Protein AF-0000000080280713 (afdb_homodimer)

InterPro domains:
  IPR001845 HTH ArsR-type DNA-binding domain [SM00418] (19-92)
  IPR011991 ArsR-like helix-turn-helix domain [cd00090] (21-72)
  IPR036388 Winged helix-like DNA-binding domain superfamily [G3DSA:1.10.10.10] (6-92)
  IPR036390 Winged helix DNA-binding domain superfamily [SSF46785] (15-95)

Foldseek 3Di:
DPVVLVVLLCLLLDAQDPLLLVLLLALLSVVVLVVQALHWAFLVRSCVVSVHDSVVSVVSQVSCVVSQQKDWDDWDQDPVRDITITMHGNLNCPSVPSVCPVPDPSSNCNNVVNVVVVDVVVDPVLDDDDDDDDDDDDPVRVVVVVVVVSVVVSVCSSCVVVVSVDDDDDDDDDDDDDPPPD/DPPVLVVLLCVLLDAQDPLLLVLQLALLSVVVLVVQALHWAFLVRSCVVSVHDSVVSVVSQVSCVVSQQKDWDDWDQDPVRDITITMHGNLNCQCVPSQCPVPDPSSNCNNVVNVVVVDVVVDPVLDDDDDDDDDDDDPVRVVVVVVVVSVVVSVCSSCVVVVSVDDDDDDDDDDDDDPPPD

pLDDT: mean 82.38, std 12.86, range [31.45, 96.38]

Structure (mmCIF, N/CA/C/O backbone):
data_AF-0000000080280713-model_v1
#
loop_
_entity.id
_entity.type
_entity.pdbx_description
1 polymer 'Transcriptional regulator'
#
loop_
_atom_site.group_PDB
_atom_site.id
_atom_site.type_symbol
_atom_site.label_atom_id
_atom_site.label_alt_id
_atom_site.label_comp_id
_atom_site.label_asym_id
_atom_site.label_entity_id
_atom_site.label_seq_id
_atom_site.pdbx_PDB_ins_code
_atom_site.Cartn_x
_atom_site.Cartn_y
_atom_site.Cartn_z
_atom_site.occupancy
_atom_site.B_iso_or_equiv
_atom_site.auth_seq_id
_atom_site.auth_comp_id
_atom_site.auth_asym_id
_atom_site.auth_atom_id
_atom_site.pdbx_PDB_model_num
ATOM 1 N N . MET A 1 1 ? -4.355 24.25 -19.422 1 43.94 1 MET A N 1
ATOM 2 C CA . MET A 1 1 ? -4.012 23.562 -18.172 1 43.94 1 MET A CA 1
ATOM 3 C C . MET A 1 1 ? -3.619 24.562 -17.094 1 43.94 1 MET A C 1
ATOM 5 O O . MET A 1 1 ? -2.848 25.484 -17.344 1 43.94 1 MET A O 1
ATOM 9 N N . ASP A 1 2 ? -4.449 24.812 -16.062 1 55.91 2 ASP A N 1
ATOM 10 C CA . ASP A 1 2 ? -4.27 25.828 -15.023 1 55.91 2 ASP A CA 1
ATOM 11 C C . ASP A 1 2 ? -2.85 25.781 -14.461 1 55.91 2 ASP A C 1
ATOM 13 O O . ASP A 1 2 ? -2.426 24.781 -13.891 1 55.91 2 ASP A O 1
ATOM 17 N N . ASP A 1 3 ? -1.994 26.562 -14.969 1 65.62 3 ASP A N 1
ATOM 18 C CA . ASP A 1 3 ? -0.589 26.781 -14.633 1 65.62 3 ASP A CA 1
ATOM 19 C C . ASP A 1 3 ? -0.363 26.641 -13.125 1 65.62 3 ASP A C 1
ATOM 21 O O . ASP A 1 3 ? 0.658 26.109 -12.695 1 65.62 3 ASP A O 1
ATOM 25 N N . GLN A 1 4 ? -1.309 27.125 -12.469 1 61.56 4 GLN A N 1
ATOM 26 C CA . GLN A 1 4 ? -1.216 27.062 -11.016 1 61.56 4 GLN A CA 1
ATOM 27 C C . GLN A 1 4 ? -1.28 25.625 -10.516 1 61.56 4 GLN A C 1
ATOM 29 O O . GLN A 1 4 ? -0.55 25.25 -9.594 1 61.56 4 GLN A O 1
ATOM 34 N N . LEU A 1 5 ? -2.141 24.953 -11.203 1 61.59 5 LEU A N 1
ATOM 35 C CA . LEU A 1 5 ? -2.258 23.547 -10.852 1 61.59 5 LEU A CA 1
ATOM 36 C C . LEU A 1 5 ? -0.966 22.797 -11.156 1 61.59 5 LEU A C 1
ATOM 38 O O . LEU A 1 5 ? -0.509 21.984 -10.359 1 61.59 5 LEU A O 1
ATOM 42 N N . ALA A 1 6 ? -0.445 23.203 -12.297 1 65.06 6 ALA A N 1
ATOM 43 C CA . ALA A 1 6 ? 0.806 22.562 -12.695 1 65.06 6 ALA A CA 1
ATOM 44 C C . ALA A 1 6 ? 1.924 22.891 -11.703 1 65.06 6 ALA A C 1
ATOM 46 O O . ALA A 1 6 ? 2.73 22.016 -11.367 1 65.06 6 ALA A O 1
ATOM 47 N N . ALA A 1 7 ? 1.998 24.094 -11.25 1 63 7 ALA A N 1
ATOM 48 C CA . ALA A 1 7 ? 3.018 24.516 -10.297 1 63 7 ALA A CA 1
ATOM 49 C C . ALA A 1 7 ? 2.84 23.797 -8.961 1 63 7 ALA A C 1
ATOM 51 O O . ALA A 1 7 ? 3.818 23.391 -8.336 1 63 7 ALA A O 1
ATOM 52 N N . ARG A 1 8 ? 1.67 23.625 -8.617 1 63.5 8 ARG A N 1
ATOM 53 C CA . ARG A 1 8 ? 1.37 22.938 -7.367 1 63.5 8 ARG A CA 1
ATOM 54 C C . ARG A 1 8 ? 1.755 21.469 -7.445 1 63.5 8 ARG A C 1
ATOM 56 O O . ARG A 1 8 ? 2.27 20.891 -6.477 1 63.5 8 ARG A O 1
ATOM 63 N N . ILE A 1 9 ? 1.516 20.984 -8.602 1 63.03 9 ILE A N 1
ATOM 64 C CA . ILE A 1 9 ? 1.862 19.578 -8.812 1 63.03 9 ILE A CA 1
ATOM 65 C C . ILE A 1 9 ? 3.381 19.422 -8.781 1 63.03 9 ILE A C 1
ATOM 67 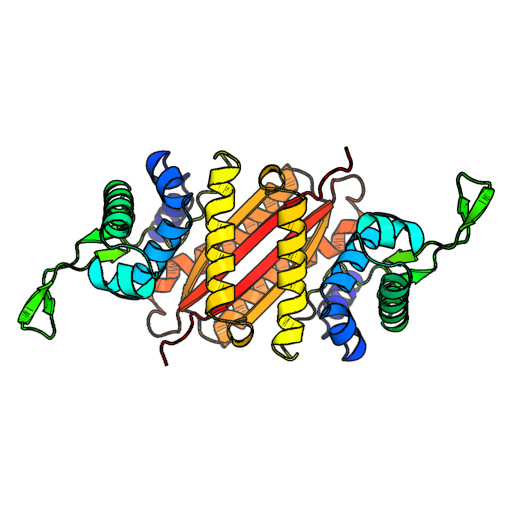O O . ILE A 1 9 ? 3.895 18.484 -8.156 1 63.03 9 ILE A O 1
ATOM 71 N N . ALA A 1 10 ? 4.023 20.344 -9.43 1 65.31 10 ALA A N 1
ATOM 72 C CA . ALA A 1 10 ? 5.484 20.281 -9.469 1 65.31 10 ALA A CA 1
ATOM 73 C C . ALA A 1 10 ? 6.07 20.406 -8.062 1 65.31 10 ALA A C 1
ATOM 75 O O . ALA A 1 10 ? 7.047 19.719 -7.734 1 65.31 10 ALA A O 1
ATOM 76 N N . ASP A 1 11 ? 5.508 21.281 -7.309 1 62.16 11 ASP A N 1
ATOM 77 C CA . ASP A 1 11 ? 5.969 21.484 -5.938 1 62.16 11 ASP A CA 1
ATOM 78 C C . ASP A 1 11 ? 5.754 20.234 -5.086 1 62.16 11 ASP A C 1
ATOM 80 O O . ASP A 1 11 ? 6.598 19.891 -4.258 1 62.16 11 ASP A O 1
ATOM 84 N N . ARG A 1 12 ? 4.672 19.688 -5.492 1 62.53 12 ARG A N 1
ATOM 85 C CA . ARG A 1 12 ? 4.301 18.516 -4.695 1 62.53 12 ARG A CA 1
ATOM 86 C C . ARG A 1 12 ? 5.141 17.312 -5.078 1 62.53 12 ARG A C 1
ATOM 88 O O . ARG A 1 12 ? 5.371 16.422 -4.254 1 62.53 12 ARG A O 1
ATOM 95 N N . ARG A 1 13 ? 5.551 17.406 -6.203 1 64.25 13 ARG A N 1
ATOM 96 C CA . ARG A 1 13 ? 6.344 16.281 -6.68 1 64.25 13 ARG A CA 1
ATOM 97 C C . ARG A 1 13 ? 7.832 16.531 -6.465 1 64.25 13 ARG A C 1
ATOM 99 O O . ARG A 1 13 ? 8.664 15.688 -6.789 1 64.25 13 ARG A O 1
ATOM 106 N N . ARG A 1 14 ? 8.023 17.688 -5.844 1 68.44 14 ARG A N 1
ATOM 107 C CA . ARG A 1 14 ? 9.445 17.984 -5.648 1 68.44 14 ARG A CA 1
ATOM 108 C C . ARG A 1 14 ? 10.055 17.047 -4.613 1 68.44 14 ARG A C 1
ATOM 110 O O . ARG A 1 14 ? 9.367 16.562 -3.709 1 68.44 14 ARG A O 1
ATOM 117 N N . GLU A 1 15 ? 11.273 16.781 -4.82 1 67.94 15 GLU A N 1
ATOM 118 C CA . GLU A 1 15 ? 12.008 15.977 -3.848 1 67.94 15 GLU A CA 1
ATOM 119 C C . GLU A 1 15 ? 12.047 16.656 -2.482 1 67.94 15 GLU A C 1
ATOM 121 O O . GLU A 1 15 ? 12.211 17.875 -2.396 1 67.94 15 GLU A O 1
ATOM 126 N N . ALA A 1 16 ? 11.719 15.844 -1.447 1 70.81 16 ALA A N 1
ATOM 127 C CA . ALA A 1 16 ? 11.844 16.375 -0.092 1 70.81 16 ALA A CA 1
ATOM 128 C C . ALA A 1 16 ? 13.266 16.859 0.177 1 70.81 16 ALA A C 1
ATOM 130 O O . ALA A 1 16 ? 14.234 16.25 -0.288 1 70.81 16 ALA A O 1
ATOM 131 N N . THR A 1 17 ? 13.297 18.016 0.787 1 76.25 17 THR A N 1
ATOM 132 C CA . THR A 1 17 ? 14.602 18.406 1.318 1 76.25 17 THR A CA 1
ATOM 133 C C . THR A 1 17 ? 15.094 17.391 2.348 1 76.25 17 THR A C 1
ATOM 135 O O . THR A 1 17 ? 14.32 16.547 2.816 1 76.25 17 THR A O 1
ATOM 138 N N . ALA A 1 18 ? 16.375 17.438 2.602 1 75.94 18 ALA A N 1
ATOM 139 C CA . ALA A 1 18 ? 16.938 16.547 3.605 1 75.94 18 ALA A CA 1
ATOM 140 C C . ALA A 1 18 ? 16.188 16.672 4.934 1 75.94 18 ALA A C 1
ATOM 142 O O . ALA A 1 18 ? 15.953 15.672 5.613 1 75.94 18 ALA A O 1
ATOM 143 N N . ARG A 1 19 ? 15.906 17.938 5.262 1 79.38 19 ARG A N 1
ATOM 144 C CA . ARG A 1 19 ? 15.203 18.188 6.512 1 79.38 19 ARG A CA 1
ATOM 145 C C . ARG A 1 19 ? 13.797 17.594 6.473 1 79.38 19 ARG A C 1
ATOM 147 O O . ARG A 1 19 ? 13.352 16.969 7.438 1 79.38 19 ARG A O 1
ATOM 154 N N . GLU A 1 20 ? 13.094 17.703 5.414 1 78.12 20 GLU A N 1
ATOM 155 C CA . GLU A 1 20 ? 11.758 17.141 5.242 1 78.12 20 GLU A CA 1
ATOM 156 C C . GLU A 1 20 ? 11.805 15.609 5.262 1 78.12 20 GLU A C 1
ATOM 158 O O . GLU A 1 20 ? 10.977 14.969 5.914 1 78.12 20 GLU A O 1
ATOM 163 N N . ALA A 1 21 ? 12.797 15.125 4.586 1 77.19 21 ALA A N 1
ATOM 164 C CA . ALA A 1 21 ? 12.938 13.672 4.504 1 77.19 21 ALA A CA 1
ATOM 165 C C . ALA A 1 21 ? 13.164 13.062 5.887 1 77.19 21 ALA A C 1
ATOM 167 O O . ALA A 1 21 ? 12.57 12.031 6.223 1 77.19 21 ALA A O 1
ATOM 168 N N . LYS A 1 22 ? 13.984 13.719 6.594 1 78.19 22 LYS A N 1
ATOM 169 C CA . LYS A 1 22 ? 14.258 13.234 7.945 1 78.19 22 LYS A CA 1
ATOM 170 C C . LYS A 1 22 ? 13.008 13.32 8.82 1 78.19 22 LYS A C 1
ATOM 172 O O . LYS A 1 22 ? 12.742 12.422 9.617 1 78.19 22 LYS A O 1
ATOM 177 N N . ALA A 1 23 ? 12.352 14.391 8.641 1 82.06 23 ALA A N 1
ATOM 178 C CA . ALA A 1 23 ? 11.125 14.57 9.422 1 82.06 23 ALA A CA 1
ATOM 179 C C . ALA A 1 23 ? 10.07 13.531 9.031 1 82.06 23 ALA A C 1
ATOM 181 O O . ALA A 1 23 ? 9.391 12.977 9.898 1 82.06 23 ALA A O 1
ATOM 182 N N . LEU A 1 24 ? 10.07 13.219 7.805 1 80.25 24 LEU A N 1
ATOM 183 C CA . LEU A 1 24 ? 9.039 12.344 7.273 1 80.25 24 LEU A CA 1
ATOM 184 C C . LEU A 1 24 ? 9.43 10.875 7.438 1 80.25 24 LEU A C 1
ATOM 186 O O . LEU A 1 24 ? 8.586 9.984 7.312 1 80.25 24 LEU A O 1
ATOM 190 N N . GLY A 1 25 ? 10.68 10.656 7.711 1 81.19 25 GLY A N 1
ATOM 191 C CA . GLY A 1 25 ? 11.164 9.289 7.855 1 81.19 25 GLY A CA 1
ATOM 192 C C . GLY A 1 25 ? 10.844 8.688 9.211 1 81.19 25 GLY A C 1
ATOM 193 O O . GLY A 1 25 ? 11.117 7.512 9.453 1 81.19 25 GLY A O 1
ATOM 194 N N . HIS A 1 26 ? 10.273 9.5 10.055 1 84.69 26 HIS A N 1
ATOM 195 C CA . HIS A 1 26 ? 9.961 9.023 11.398 1 84.69 26 HIS A CA 1
ATOM 196 C C . HIS A 1 26 ? 8.477 8.703 11.539 1 84.69 26 HIS A C 1
ATOM 198 O O . HIS A 1 26 ? 7.633 9.602 11.453 1 84.69 26 HIS A O 1
ATOM 204 N N . PRO A 1 27 ? 8.234 7.453 11.891 1 86.12 27 PRO A N 1
ATOM 205 C CA . PRO A 1 27 ? 6.832 7.035 11.914 1 86.12 27 PRO A CA 1
ATOM 206 C C . PRO A 1 27 ? 5.984 7.871 12.867 1 86.12 27 PRO A C 1
ATOM 208 O O . PRO A 1 27 ? 4.852 8.234 12.539 1 86.12 27 PRO A O 1
ATOM 211 N N . LEU A 1 28 ? 6.469 8.18 13.961 1 87.5 28 LEU A N 1
ATOM 212 C CA . LEU A 1 28 ? 5.699 8.961 14.922 1 87.5 28 LEU A CA 1
ATOM 213 C C . LEU A 1 28 ? 5.395 10.352 14.375 1 87.5 28 LEU A C 1
ATOM 215 O O . LEU A 1 28 ? 4.305 10.883 14.586 1 87.5 28 LEU A O 1
ATOM 219 N N . ARG A 1 29 ? 6.332 10.945 13.688 1 88.12 29 ARG A N 1
ATOM 220 C CA . ARG A 1 29 ? 6.117 12.266 13.117 1 88.12 29 ARG A CA 1
ATOM 221 C C . ARG A 1 29 ? 5.039 12.234 12.039 1 88.12 29 ARG A C 1
ATOM 223 O O . ARG A 1 29 ? 4.258 13.18 11.898 1 88.12 29 ARG A O 1
ATOM 230 N N . LEU A 1 30 ? 5.051 11.164 11.391 1 85 30 LEU A N 1
ATOM 231 C CA . LEU A 1 30 ? 4.02 11 10.367 1 85 30 LEU A CA 1
ATOM 232 C C . LEU A 1 30 ? 2.639 10.883 11.008 1 85 30 LEU A C 1
ATOM 234 O O . LEU A 1 30 ? 1.661 11.422 10.477 1 85 30 LEU A O 1
ATOM 238 N N . ARG A 1 31 ? 2.574 10.234 12.086 1 86.06 31 ARG A N 1
ATOM 239 C CA . ARG A 1 31 ? 1.303 10.133 12.797 1 86.06 31 ARG A CA 1
ATOM 240 C C . ARG A 1 31 ? 0.865 11.484 13.344 1 86.06 31 ARG A C 1
ATOM 242 O O . ARG A 1 31 ? -0.318 11.828 13.297 1 86.06 31 ARG A O 1
ATOM 249 N N . VAL A 1 32 ? 1.808 12.211 13.789 1 89.19 32 VAL A N 1
ATOM 250 C CA . VAL A 1 32 ? 1.521 13.562 14.258 1 89.19 32 VAL A CA 1
ATOM 251 C C . VAL A 1 32 ? 0.958 14.406 13.109 1 89.19 32 VAL A C 1
ATOM 253 O O . VAL A 1 32 ? -0.047 15.102 13.281 1 89.19 32 VAL A O 1
ATOM 256 N N . LEU A 1 33 ? 1.648 14.305 12 1 85.44 33 LEU A N 1
ATOM 257 C CA . LEU A 1 33 ? 1.223 15.07 10.828 1 85.44 33 LEU A CA 1
ATOM 258 C C . LEU A 1 33 ? -0.198 14.695 10.422 1 85.44 33 LEU A C 1
ATOM 260 O O . LEU A 1 33 ? -1.001 15.57 10.086 1 85.44 33 LEU A O 1
ATOM 264 N N . ARG A 1 34 ? -0.463 13.492 10.477 1 81.69 34 ARG A N 1
ATOM 265 C CA . ARG A 1 34 ? -1.799 13.023 10.117 1 81.69 34 ARG A CA 1
ATOM 266 C C . ARG A 1 34 ? -2.848 13.594 11.07 1 81.69 34 ARG A C 1
ATOM 268 O O . ARG A 1 34 ? -3.883 14.102 10.633 1 81.69 34 ARG A O 1
ATOM 275 N N . LEU A 1 35 ? -2.613 13.453 12.305 1 83.56 35 LEU A N 1
ATOM 276 C CA . LEU A 1 35 ? -3.561 13.93 13.305 1 83.56 35 LEU A CA 1
ATOM 277 C C . LEU A 1 35 ? -3.789 15.43 13.172 1 83.56 35 LEU A C 1
ATOM 279 O O . LEU A 1 35 ? -4.93 15.898 13.242 1 83.56 35 LEU A O 1
ATOM 283 N N . CYS A 1 36 ? -2.711 16.109 12.883 1 86.06 36 CYS A N 1
ATOM 284 C CA . CYS A 1 36 ? -2.803 17.562 12.773 1 86.06 36 CYS A CA 1
ATOM 285 C C . CYS A 1 36 ? -3.383 17.969 11.422 1 86.06 36 CYS A C 1
ATOM 287 O O . CYS A 1 36 ? -3.725 19.141 11.219 1 86.06 36 CYS A O 1
ATOM 289 N N . GLY A 1 37 ? -3.354 17.062 10.516 1 78.69 37 GLY A N 1
ATOM 290 C CA . GLY A 1 37 ? -4.02 17.281 9.25 1 78.69 37 GLY A CA 1
ATOM 291 C C . GLY A 1 37 ? -5.531 17.25 9.352 1 78.69 37 GLY A C 1
ATOM 292 O O . GLY A 1 37 ? -6.23 17.891 8.562 1 78.69 37 GLY A O 1
ATOM 293 N N . GLU A 1 38 ? -6.051 16.562 10.297 1 75.5 38 GLU A N 1
ATOM 294 C CA . GLU A 1 38 ? -7.488 16.422 10.5 1 75.5 38 GLU A CA 1
ATOM 295 C C . GLU A 1 38 ? -8.039 17.578 11.344 1 75.5 38 GLU A C 1
ATOM 297 O O . GLU A 1 38 ? -9.148 18.047 11.102 1 75.5 38 GLU A O 1
ATOM 302 N N . ARG A 1 39 ? -7.293 17.906 12.344 1 82.56 39 ARG A N 1
ATOM 303 C CA . ARG A 1 39 ? -7.707 19 13.219 1 82.56 39 ARG A CA 1
ATOM 304 C C . ARG A 1 39 ? -6.512 19.609 13.953 1 82.56 39 ARG A C 1
ATOM 306 O O . ARG A 1 39 ? -5.422 19.031 13.945 1 82.56 39 ARG A O 1
ATOM 313 N N . GLU A 1 40 ? -6.727 20.781 14.477 1 90.94 40 GLU A N 1
ATOM 314 C CA . GLU A 1 40 ? -5.711 21.422 15.305 1 90.94 40 GLU A CA 1
ATOM 315 C C . GLU A 1 40 ? -5.594 20.734 16.656 1 90.94 40 GLU A C 1
ATOM 317 O O . GLU A 1 40 ? -6.594 20.547 17.359 1 90.94 40 GLU A O 1
ATOM 322 N N . LEU A 1 41 ? -4.375 20.328 16.984 1 93.75 41 LEU A N 1
ATOM 323 C CA . LEU A 1 41 ? -4.18 19.625 18.25 1 93.75 41 LEU A CA 1
ATOM 324 C C . L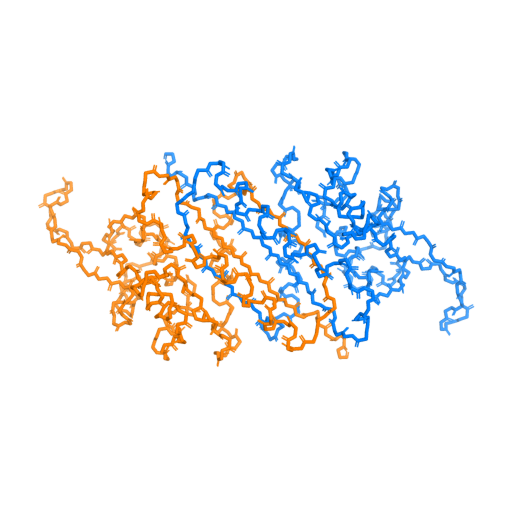EU A 1 41 ? -3.018 20.234 19.031 1 93.75 41 LEU A C 1
ATOM 326 O O . LEU A 1 41 ? -2.004 20.625 18.453 1 93.75 41 LEU A O 1
ATOM 330 N N . THR A 1 42 ? -3.232 20.297 20.328 1 95 42 THR A N 1
ATOM 331 C CA . THR A 1 42 ? -2.139 20.688 21.219 1 95 42 THR A CA 1
ATOM 332 C C . THR A 1 42 ? -1.168 19.531 21.422 1 95 42 THR A C 1
ATOM 334 O O . THR A 1 42 ? -1.486 18.391 21.109 1 95 42 THR A O 1
ATOM 337 N N . ASN A 1 43 ? 0.042 19.922 21.969 1 95.31 43 ASN A N 1
ATOM 338 C CA . ASN A 1 43 ? 1.002 18.875 22.312 1 95.31 43 ASN A CA 1
ATOM 339 C C . ASN A 1 43 ? 0.407 17.875 23.281 1 95.31 43 ASN A C 1
ATOM 341 O O . ASN A 1 43 ? 0.646 16.672 23.156 1 95.31 43 ASN A O 1
ATOM 345 N N . LYS A 1 44 ? -0.355 18.344 24.172 1 93.69 44 LYS A N 1
ATOM 346 C CA . LYS A 1 44 ? -0.986 17.469 25.172 1 93.69 44 LYS A CA 1
ATOM 347 C C . LYS A 1 44 ? -1.966 16.5 24.516 1 93.69 44 LYS A C 1
ATOM 349 O O . LYS A 1 44 ? -1.955 15.305 24.797 1 93.69 44 LYS A O 1
ATOM 354 N N . GLU A 1 45 ? -2.775 17.016 23.719 1 93.88 45 GLU A N 1
ATOM 355 C CA . GLU A 1 45 ? -3.74 16.188 23 1 93.88 45 GLU A CA 1
ATOM 356 C C . GLU A 1 45 ? -3.039 15.164 22.109 1 93.88 45 GLU A C 1
ATOM 358 O O . GLU A 1 45 ? -3.467 14.016 22.031 1 93.88 45 GLU A O 1
ATOM 363 N N . LEU A 1 46 ? -2.016 15.609 21.422 1 94.62 46 LEU A N 1
ATOM 364 C CA . LEU A 1 46 ? -1.243 14.711 20.562 1 94.62 46 LEU A CA 1
ATOM 365 C C . LEU A 1 46 ? -0.64 13.57 21.391 1 94.62 46 LEU A C 1
ATOM 367 O O . LEU A 1 46 ? -0.725 12.406 20.984 1 94.62 46 LEU A O 1
ATOM 371 N N . ALA A 1 47 ? -0.069 13.914 22.531 1 94.94 47 ALA A N 1
ATOM 372 C CA . ALA A 1 47 ? 0.547 12.906 23.391 1 94.94 47 ALA A CA 1
ATOM 373 C C . ALA A 1 47 ? -0.477 11.875 23.859 1 94.94 47 ALA A C 1
ATOM 375 O O . ALA A 1 47 ? -0.203 10.672 23.844 1 94.94 47 ALA A O 1
ATOM 376 N N . GLU A 1 48 ? -1.606 12.328 24.203 1 93.44 48 GLU A N 1
ATOM 377 C CA . GLU A 1 48 ? -2.678 11.445 24.656 1 93.44 48 GLU A CA 1
ATOM 378 C C . GLU A 1 48 ? -3.127 10.508 23.547 1 93.44 48 GLU A C 1
ATOM 380 O O . GLU A 1 48 ? -3.283 9.305 23.766 1 93.44 48 GLU A O 1
ATOM 385 N N . ARG A 1 49 ? -3.246 11.055 22.391 1 88.5 49 ARG A N 1
ATOM 386 C CA . ARG A 1 49 ? -3.74 10.266 21.266 1 88.5 49 ARG A CA 1
ATOM 387 C C . ARG A 1 49 ? -2.697 9.258 20.797 1 88.5 49 ARG A C 1
ATOM 389 O O . ARG A 1 49 ? -3.041 8.172 20.344 1 88.5 49 ARG A O 1
ATOM 396 N N . LEU A 1 50 ? -1.464 9.602 20.891 1 89.81 50 LEU A N 1
ATOM 397 C CA . LEU A 1 50 ? -0.387 8.75 20.406 1 89.81 50 LEU A CA 1
ATOM 398 C C . LEU A 1 50 ? 0.092 7.801 21.5 1 89.81 50 LEU A C 1
ATOM 400 O O . LEU A 1 50 ? 0.823 6.848 21.219 1 89.81 50 LEU A O 1
ATOM 404 N N . GLY A 1 51 ? -0.343 8.023 22.703 1 91.56 51 GLY A N 1
ATOM 405 C CA . GLY A 1 51 ? 0.123 7.219 23.812 1 91.56 51 GLY A CA 1
ATOM 406 C C . GLY A 1 51 ? 1.609 7.363 24.078 1 91.56 51 GLY A C 1
ATOM 407 O O . GLY A 1 51 ? 2.305 6.371 24.297 1 91.56 51 GLY A O 1
ATOM 408 N N . LYS A 1 52 ? 2.061 8.508 23.906 1 94.5 52 LYS A N 1
ATOM 409 C CA . LYS A 1 52 ? 3.48 8.797 24.094 1 94.5 52 LYS A CA 1
ATOM 410 C C . LYS A 1 52 ? 3.682 9.898 25.125 1 94.5 52 LYS A C 1
ATOM 412 O O . LYS A 1 52 ? 2.738 10.617 25.469 1 94.5 52 LYS A O 1
ATOM 417 N N . ASP A 1 53 ? 4.836 10.039 25.625 1 95.56 53 ASP A N 1
ATOM 418 C CA . ASP A 1 53 ? 5.207 11.094 26.578 1 95.56 53 ASP A CA 1
ATOM 419 C C . ASP A 1 53 ? 5.191 12.461 25.906 1 95.56 53 ASP A C 1
ATOM 421 O O . ASP A 1 53 ? 5.645 12.617 24.766 1 95.56 53 ASP A O 1
ATOM 425 N N . PRO A 1 54 ? 4.648 13.477 26.672 1 95.44 54 PRO A N 1
ATOM 426 C CA . PRO A 1 54 ? 4.535 14.812 26.078 1 95.44 54 PRO A CA 1
ATOM 427 C C . PRO A 1 54 ? 5.883 15.383 25.641 1 95.44 54 PRO A C 1
ATOM 429 O O . PRO A 1 54 ? 5.953 16.109 24.641 1 95.44 54 PRO A O 1
ATOM 432 N N . GLY A 1 55 ? 6.855 15.078 26.359 1 96.38 55 GLY A N 1
ATOM 433 C CA . GLY A 1 55 ? 8.164 15.578 25.969 1 96.38 55 GLY A CA 1
ATOM 434 C C . GLY A 1 55 ? 8.625 15.039 24.625 1 96.38 55 GLY A C 1
ATOM 435 O O . GLY A 1 55 ? 9.125 15.797 23.797 1 96.38 55 GLY A O 1
ATOM 436 N N . THR A 1 56 ? 8.5 13.781 24.469 1 95 56 THR A N 1
ATOM 437 C CA . THR A 1 56 ? 8.836 13.125 23.219 1 95 56 THR A CA 1
ATOM 438 C C . THR A 1 56 ? 8.023 13.711 22.062 1 95 56 THR A C 1
ATOM 440 O O . THR A 1 56 ? 8.562 14.008 21 1 95 56 THR A O 1
ATOM 443 N N . VAL A 1 57 ? 6.754 13.852 22.281 1 96.31 57 VAL A N 1
ATOM 444 C CA . VAL A 1 57 ? 5.867 14.367 21.25 1 96.31 57 VAL A CA 1
ATOM 445 C C . VAL A 1 57 ? 6.258 15.797 20.891 1 96.31 57 VAL A C 1
ATOM 447 O O . VAL A 1 57 ? 6.32 16.156 19.719 1 96.31 57 VAL A O 1
ATOM 450 N N . LEU A 1 58 ? 6.578 16.562 21.906 1 96.38 58 LEU A N 1
ATOM 451 C CA . LEU A 1 58 ? 6.953 17.953 21.656 1 96.38 58 LEU A CA 1
ATOM 452 C C . LEU A 1 58 ? 8.219 18.031 20.812 1 96.38 58 LEU A C 1
ATOM 454 O O . LEU A 1 58 ? 8.32 18.875 19.922 1 96.38 58 LEU A O 1
ATOM 458 N N . TYR A 1 59 ? 9.102 17.219 21.094 1 96.12 59 TYR A N 1
ATOM 459 C CA . TYR A 1 59 ? 10.328 17.172 20.297 1 96.12 59 TYR A CA 1
ATOM 460 C C . TYR A 1 59 ? 10.008 16.922 18.828 1 96.12 59 TYR A C 1
ATOM 462 O O . TYR A 1 59 ? 10.547 17.609 17.953 1 96.12 59 TYR A O 1
ATOM 470 N N . HIS A 1 60 ? 9.234 15.977 18.562 1 94.56 60 HIS A N 1
ATOM 471 C CA . HIS A 1 60 ? 8.891 15.641 17.188 1 94.56 60 HIS A CA 1
ATOM 472 C C . HIS A 1 60 ? 8.07 16.75 16.547 1 94.56 60 HIS A C 1
ATOM 474 O O . HIS A 1 60 ? 8.242 17.047 15.359 1 94.56 60 HIS A O 1
ATOM 480 N N . VAL A 1 61 ? 7.195 17.297 17.344 1 95.5 61 VAL A N 1
ATOM 481 C CA . VAL A 1 61 ? 6.402 18.422 16.844 1 95.5 61 VAL A CA 1
ATOM 482 C C . VAL A 1 61 ? 7.324 19.562 16.406 1 95.5 61 VAL A C 1
ATOM 484 O O . VAL A 1 61 ? 7.156 20.125 15.328 1 95.5 61 VAL A O 1
ATOM 487 N N . ARG A 1 62 ? 8.281 19.859 17.188 1 95.44 62 ARG A N 1
ATOM 488 C CA . ARG A 1 62 ? 9.227 20.922 16.859 1 95.44 62 ARG A CA 1
ATOM 489 C C . ARG A 1 62 ? 10 20.594 15.594 1 95.44 62 ARG A C 1
ATOM 491 O O . ARG A 1 62 ? 10.25 21.484 14.766 1 95.44 62 ARG A O 1
ATOM 498 N N . GLN A 1 63 ? 10.406 19.375 15.484 1 93.19 63 GLN A N 1
ATOM 499 C CA . GLN A 1 63 ? 11.094 18.984 14.266 1 93.19 63 GLN A CA 1
ATOM 500 C C . GLN A 1 63 ? 10.211 19.188 13.039 1 93.19 63 GLN A C 1
ATOM 502 O O . GLN A 1 63 ? 10.688 19.625 11.992 1 93.19 63 GLN A O 1
ATOM 507 N N . LEU A 1 64 ? 8.953 18.844 13.125 1 91.5 64 LEU A N 1
ATOM 508 C CA . LEU A 1 64 ? 8.008 19 12.023 1 91.5 64 LEU A CA 1
ATOM 509 C C . LEU A 1 64 ? 7.777 20.469 11.703 1 91.5 64 LEU A C 1
ATOM 511 O O . LEU A 1 64 ? 7.656 20.844 10.531 1 91.5 64 LEU A O 1
ATOM 515 N N . VAL A 1 65 ? 7.75 21.266 12.742 1 91.75 65 VAL A N 1
ATOM 516 C CA . VAL A 1 65 ? 7.59 22.703 12.555 1 91.75 65 VAL A CA 1
ATOM 517 C C . VAL A 1 65 ? 8.82 23.281 11.852 1 91.75 65 VAL A C 1
ATOM 519 O O . VAL A 1 65 ? 8.703 24.047 10.891 1 91.75 65 VAL A O 1
ATOM 522 N N . GLU A 1 66 ? 9.953 22.844 12.352 1 91.25 66 GLU A N 1
ATOM 523 C CA . GLU A 1 66 ? 11.203 23.297 11.758 1 91.25 66 GLU A CA 1
ATOM 524 C C . GLU A 1 66 ? 11.305 22.906 10.289 1 91.25 66 GLU A C 1
ATOM 526 O O . GLU A 1 66 ? 11.875 23.641 9.477 1 91.25 66 GLU A O 1
ATOM 531 N N . ALA A 1 67 ? 10.758 21.766 9.953 1 86.31 67 ALA A N 1
ATOM 532 C CA . ALA A 1 67 ? 10.781 21.266 8.578 1 86.31 67 ALA A CA 1
ATOM 533 C C . ALA A 1 67 ? 9.688 21.922 7.738 1 86.31 67 ALA A C 1
ATOM 535 O O . ALA A 1 67 ? 9.586 21.688 6.531 1 86.31 67 ALA A O 1
ATOM 536 N N . GLY A 1 68 ? 8.836 22.703 8.359 1 84.94 68 GLY A N 1
ATOM 537 C CA . GLY A 1 68 ? 7.781 23.406 7.641 1 84.94 68 GLY A CA 1
ATOM 538 C C . GLY A 1 68 ? 6.57 22.547 7.367 1 84.94 68 GLY A C 1
ATOM 539 O O . GLY A 1 68 ? 5.746 22.859 6.508 1 84.94 68 GLY A O 1
ATOM 540 N N . LEU A 1 69 ? 6.379 21.453 8.07 1 85.12 69 LEU A N 1
ATOM 541 C CA . LEU A 1 69 ? 5.297 20.5 7.844 1 85.12 69 LEU A CA 1
ATOM 542 C C . LEU A 1 69 ? 4.145 20.75 8.812 1 85.12 69 LEU A C 1
ATOM 544 O O . LEU A 1 69 ? 3.018 20.328 8.57 1 85.12 69 LEU A O 1
ATOM 548 N N . LEU A 1 70 ? 4.484 21.375 9.922 1 90.62 70 LEU A N 1
ATOM 549 C CA . LEU A 1 70 ? 3.508 21.812 10.914 1 90.62 70 LEU A CA 1
ATOM 550 C C . LEU A 1 70 ? 3.65 23.297 11.203 1 90.62 70 LEU A C 1
ATOM 552 O O . LEU A 1 70 ? 4.719 23.875 10.992 1 90.62 70 LEU A O 1
ATOM 556 N N . GLU A 1 71 ? 2.6 23.859 11.562 1 92.25 71 GLU A N 1
ATOM 557 C CA . GLU A 1 71 ? 2.648 25.25 12.016 1 92.25 71 GLU A CA 1
ATOM 558 C C . GLU A 1 71 ? 1.776 25.453 13.25 1 92.25 71 GLU A C 1
ATOM 560 O O . GLU A 1 71 ? 0.815 24.719 13.469 1 92.25 71 GLU A O 1
ATOM 565 N N . GLN A 1 72 ? 2.211 26.438 14.047 1 92.94 72 GLN A N 1
ATOM 566 C CA . GLN A 1 72 ? 1.409 26.781 15.219 1 92.94 72 GLN A CA 1
ATOM 567 C C . GLN A 1 72 ? 0.13 27.5 14.812 1 92.94 72 GLN A C 1
ATOM 569 O O . GLN A 1 72 ? 0.172 28.453 14.031 1 92.94 72 GLN A O 1
ATOM 574 N N . ALA A 1 73 ? -0.935 26.969 15.297 1 91.75 73 ALA A N 1
ATOM 575 C CA . ALA A 1 73 ? -2.221 27.625 15.062 1 91.75 73 ALA A CA 1
ATOM 576 C C . ALA A 1 73 ? -2.469 28.734 16.078 1 91.75 73 ALA A C 1
ATOM 578 O O . ALA A 1 73 ? -1.736 28.859 17.062 1 91.75 73 ALA A O 1
ATOM 579 N N . PRO A 1 74 ? -3.504 29.547 15.773 1 90.88 74 PRO A N 1
ATOM 580 C CA . PRO A 1 74 ? -3.812 30.625 16.719 1 90.88 74 PRO A CA 1
ATOM 581 C C . PRO A 1 74 ? -4.172 30.094 18.109 1 90.88 74 PRO A C 1
ATOM 583 O O . PRO A 1 74 ? -4.809 29.047 18.234 1 90.88 74 PRO A O 1
ATOM 586 N N . VAL A 1 75 ? -3.713 30.906 19.062 1 91.38 75 VAL A N 1
ATOM 587 C CA . VAL A 1 75 ? -3.975 30.562 20.453 1 91.38 75 VAL A CA 1
ATOM 588 C C . VAL A 1 75 ? -5.48 30.516 20.703 1 91.38 75 VAL A C 1
ATOM 590 O O . VAL A 1 75 ? -6.219 31.375 20.203 1 91.38 75 VAL A O 1
ATOM 593 N N . ARG A 1 76 ? -5.805 29.469 21.359 1 89.56 76 ARG A N 1
ATOM 594 C CA . ARG A 1 76 ? -7.215 29.359 21.703 1 89.56 76 ARG A CA 1
ATOM 595 C C . ARG A 1 76 ? -7.387 29.047 23.188 1 89.56 76 ARG A C 1
ATOM 597 O O . ARG A 1 76 ? -6.434 28.656 23.859 1 89.56 76 ARG A O 1
ATOM 604 N N . THR A 1 77 ? -8.664 29.328 23.766 1 87.19 77 THR A N 1
ATOM 605 C CA . THR A 1 77 ? -8.969 29.016 25.156 1 87.19 77 THR A CA 1
ATOM 606 C C . THR A 1 77 ? -9.508 27.594 25.281 1 87.19 77 THR A C 1
ATOM 608 O O . THR A 1 77 ? -10.5 27.25 24.641 1 87.19 77 THR A O 1
ATOM 611 N N . GLY A 1 78 ? -8.836 26.734 25.969 1 81.19 78 GLY A N 1
ATOM 612 C CA . GLY A 1 78 ? -9.25 25.359 26.188 1 81.19 78 GLY A CA 1
ATOM 613 C C . GLY A 1 78 ? -10.461 25.219 27.094 1 81.19 78 GLY A C 1
ATOM 614 O O . GLY A 1 78 ? -11 26.234 27.562 1 81.19 78 GLY A O 1
ATOM 615 N N . ALA A 1 79 ? -10.969 24 27.297 1 78.19 79 ALA A N 1
ATOM 616 C CA . ALA A 1 79 ? -12.148 23.703 28.094 1 78.19 79 ALA A CA 1
ATOM 617 C C . ALA A 1 79 ? -11.945 24.141 29.547 1 78.19 79 ALA A C 1
ATOM 619 O O . ALA A 1 79 ? -12.906 24.531 30.219 1 78.19 79 ALA A O 1
ATOM 620 N N . SER A 1 80 ? -10.75 24.094 30.031 1 80.94 80 SER A N 1
ATOM 621 C CA . SER A 1 80 ? -10.461 24.438 31.422 1 80.94 80 SER A CA 1
ATOM 622 C C . SER A 1 80 ? -10.203 25.938 31.578 1 80.94 80 SER A C 1
ATOM 624 O O . SER A 1 80 ? -9.969 26.422 32.688 1 80.94 80 SER A O 1
ATOM 626 N N . GLY A 1 81 ? -10.312 26.656 30.453 1 83.31 81 GLY A N 1
ATOM 627 C CA . GLY A 1 81 ? -10.031 28.094 30.5 1 83.31 81 GLY A CA 1
ATOM 628 C C . GLY A 1 81 ? -8.578 28.422 30.203 1 83.31 81 GLY A C 1
ATOM 629 O O . GLY A 1 81 ? -8.219 29.578 30.047 1 83.31 81 GLY A O 1
ATOM 630 N N . ALA A 1 82 ? -7.781 27.375 30.203 1 85.12 82 ALA A N 1
ATOM 631 C CA . ALA A 1 82 ? -6.363 27.594 29.938 1 85.12 82 ALA A CA 1
ATOM 632 C C . ALA A 1 82 ? -6.129 27.938 28.469 1 85.12 82 ALA A C 1
ATOM 634 O O . ALA A 1 82 ? -6.812 27.422 27.578 1 85.12 82 ALA A O 1
ATOM 635 N N . LEU A 1 83 ? -5.18 28.875 28.266 1 88.31 83 LEU A N 1
ATOM 636 C CA . LEU A 1 83 ? -4.773 29.188 26.891 1 88.31 83 LEU A CA 1
ATOM 637 C C . LEU A 1 83 ? -4.016 28 26.281 1 88.31 83 LEU A C 1
ATOM 639 O O . LEU A 1 83 ? -3.182 27.391 26.938 1 88.31 83 LEU A O 1
ATOM 643 N N . GLU A 1 84 ? -4.449 27.609 25.109 1 90.94 84 GLU A N 1
ATOM 644 C CA . GLU A 1 84 ? -3.838 26.484 24.391 1 90.94 84 GLU A CA 1
ATOM 645 C C . GLU A 1 84 ? -3.215 26.938 23.078 1 90.94 84 GLU A C 1
ATOM 647 O O . GLU A 1 84 ? -3.695 27.875 22.453 1 90.94 84 GLU A O 1
ATOM 652 N N . LYS A 1 85 ? -2.105 26.328 22.781 1 92.62 85 LYS A N 1
ATOM 653 C CA . LYS A 1 85 ? -1.412 26.578 21.516 1 92.62 85 LYS A CA 1
ATOM 654 C C . LYS A 1 85 ? -1.411 25.344 20.641 1 92.62 85 LYS A C 1
ATOM 656 O O . LYS A 1 85 ? -0.469 24.547 20.672 1 92.62 85 LYS A O 1
ATOM 661 N N . PRO A 1 86 ? -2.365 25.203 19.797 1 95.12 86 PRO A N 1
ATOM 662 C CA . PRO A 1 86 ? -2.449 23.984 18.984 1 95.12 86 PRO A CA 1
ATOM 663 C C . PRO A 1 86 ? -1.578 24.062 17.719 1 95.12 86 PRO A C 1
ATOM 665 O O . PRO A 1 86 ? -1.03 25.125 17.422 1 95.12 86 PRO A O 1
ATOM 668 N N . TYR A 1 87 ? -1.329 22.969 17.172 1 94.69 87 TYR A N 1
ATOM 669 C CA . TYR A 1 87 ? -0.603 22.828 15.914 1 94.69 87 TYR A CA 1
ATOM 670 C C . TYR A 1 87 ? -1.521 22.328 14.805 1 94.69 87 TYR A C 1
ATOM 672 O O . TYR A 1 87 ? -2.514 21.641 15.07 1 94.69 87 TYR A O 1
ATOM 680 N N . ARG A 1 88 ? -1.215 22.734 13.594 1 88.44 88 ARG A N 1
ATOM 681 C CA . ARG A 1 88 ? -1.933 22.266 12.406 1 88.44 88 ARG A CA 1
ATOM 682 C C . ARG A 1 88 ? -0.97 22 11.258 1 88.44 88 ARG A C 1
ATOM 684 O O . ARG A 1 88 ? 0.17 22.469 11.266 1 88.44 88 ARG A O 1
ATOM 691 N N . GLY A 1 89 ? -1.444 21.125 10.375 1 82.88 89 GLY A N 1
ATOM 692 C CA . GLY A 1 89 ? -0.642 20.891 9.188 1 82.88 89 GLY A CA 1
ATOM 693 C C . GLY A 1 89 ? -0.396 22.141 8.375 1 82.88 89 GLY A C 1
ATOM 694 O O . GLY A 1 89 ? -1.277 23 8.258 1 82.88 89 GLY A O 1
ATOM 695 N N . ALA A 1 90 ? 0.834 22.234 7.855 1 73.94 90 ALA A N 1
ATOM 696 C CA . ALA A 1 90 ? 1.192 23.406 7.059 1 73.94 90 ALA A CA 1
ATOM 697 C C . ALA A 1 90 ? 0.708 23.25 5.617 1 73.94 90 ALA A C 1
ATOM 699 O O . ALA A 1 90 ? 1.072 24.047 4.75 1 73.94 90 ALA A O 1
ATOM 700 N N . GLY A 1 91 ? -0.285 22.406 5.309 1 60.88 91 GLY A N 1
ATOM 701 C CA . GLY A 1 91 ? -0.86 22.234 3.984 1 60.88 91 GLY A CA 1
ATOM 702 C C . GLY A 1 91 ? 0.027 21.422 3.049 1 60.88 91 GLY A C 1
ATOM 703 O O . GLY A 1 91 ? -0.348 21.156 1.905 1 60.88 91 GLY A O 1
ATOM 704 N N . LYS A 1 92 ? 1.264 21.156 3.318 1 54.94 92 LYS A N 1
ATOM 705 C CA . LYS A 1 92 ? 2.23 20.547 2.41 1 54.94 92 LYS A CA 1
ATOM 706 C C . LYS A 1 92 ? 2.119 19.031 2.428 1 54.94 92 LYS A C 1
ATOM 708 O O . LYS A 1 92 ? 2.641 18.359 1.539 1 54.94 92 LYS A O 1
ATOM 713 N N . SER A 1 93 ? 1.596 18.484 3.367 1 51.16 93 SER A N 1
ATOM 714 C CA . SER A 1 93 ? 1.952 17.109 3.715 1 51.16 93 SER A CA 1
ATOM 715 C C . SER A 1 93 ? 1.199 16.109 2.846 1 51.16 93 SER A C 1
ATOM 717 O O . SER A 1 93 ? 1.371 14.906 2.996 1 51.16 93 SER A O 1
ATOM 719 N N . TRP A 1 94 ? 0.176 16.594 2.062 1 53.72 94 TRP A N 1
ATOM 720 C CA . TRP A 1 94 ? -0.667 15.453 1.707 1 53.72 94 TRP A CA 1
ATOM 721 C C . TRP A 1 94 ? 0.094 14.461 0.829 1 53.72 94 TRP A C 1
ATOM 723 O O . TRP A 1 94 ? -0.395 13.367 0.551 1 53.72 94 TRP A O 1
ATOM 733 N N . TRP A 1 95 ? 1.075 14.969 0.101 1 52.69 95 TRP A N 1
ATOM 734 C CA . TRP A 1 95 ? 1.887 14.039 -0.68 1 52.69 95 TRP A CA 1
ATOM 735 C C . TRP A 1 95 ? 3.035 13.484 0.157 1 52.69 95 TRP A C 1
ATOM 737 O O . TRP A 1 95 ? 4.051 14.156 0.354 1 52.69 95 TRP A O 1
ATOM 747 N N . LEU A 1 96 ? 2.803 13.125 1.388 1 51.44 96 LEU A N 1
ATOM 748 C CA . LEU A 1 96 ? 4.027 12.688 2.047 1 51.44 96 LEU A CA 1
ATOM 749 C C . LEU A 1 96 ? 4.984 12.047 1.05 1 51.44 96 LEU A C 1
ATOM 751 O O . LEU A 1 96 ? 5.918 11.344 1.442 1 51.44 96 LEU A O 1
ATOM 755 N N . ASN A 1 97 ? 4.625 11.859 -0.276 1 47.78 97 ASN A N 1
ATOM 756 C CA . ASN A 1 97 ? 5.453 11.023 -1.14 1 47.78 97 ASN A CA 1
ATOM 757 C C . ASN A 1 97 ? 6.773 11.703 -1.482 1 47.78 97 ASN A C 1
ATOM 759 O O . ASN A 1 97 ? 7.453 11.312 -2.432 1 47.78 97 ASN A O 1
ATOM 763 N N . GLY A 1 98 ? 7.145 12.992 -1.1 1 50.47 98 GLY A N 1
ATOM 764 C CA . GLY A 1 98 ? 8.398 12.969 -1.842 1 50.47 98 GLY A CA 1
ATOM 765 C C . GLY A 1 98 ? 9.094 11.625 -1.79 1 50.47 98 GLY A C 1
ATOM 766 O O . GLY A 1 98 ? 8.984 10.898 -0.802 1 50.47 98 GLY A O 1
ATOM 767 N N . PRO A 1 99 ? 9.031 10.891 -3.057 1 53.34 99 PRO A N 1
ATOM 768 C CA . PRO A 1 99 ? 9.789 9.633 -3.105 1 53.34 99 PRO A CA 1
ATOM 769 C C . PRO A 1 99 ? 11.023 9.656 -2.207 1 53.34 99 PRO A C 1
ATOM 771 O O . PRO A 1 99 ? 11.883 10.523 -2.357 1 53.34 99 PRO A O 1
ATOM 774 N N . LEU A 1 100 ? 10.773 9.375 -0.895 1 65.56 100 LEU A N 1
ATOM 775 C CA . LEU A 1 100 ? 11.938 9.078 -0.069 1 65.56 100 LEU A CA 1
ATOM 776 C C . LEU A 1 100 ? 12.891 8.133 -0.789 1 65.56 100 LEU A C 1
ATOM 778 O O . LEU A 1 100 ? 13.758 7.52 -0.159 1 65.56 100 LEU A O 1
ATOM 782 N N . ASN A 1 101 ? 12.594 8.219 -2.158 1 62.38 101 ASN A N 1
ATOM 783 C CA . ASN A 1 101 ? 13.297 7.227 -2.967 1 62.38 101 ASN A CA 1
ATOM 784 C C . ASN A 1 101 ? 14.812 7.383 -2.848 1 62.38 101 ASN A C 1
ATOM 786 O O . ASN A 1 101 ? 15.555 6.402 -2.965 1 62.38 101 ASN A O 1
ATOM 790 N N . ASP A 1 102 ? 15.141 8.656 -2.613 1 66.19 102 ASP A N 1
ATOM 791 C CA . ASP A 1 102 ? 16.578 8.883 -2.596 1 66.19 102 ASP A CA 1
ATOM 79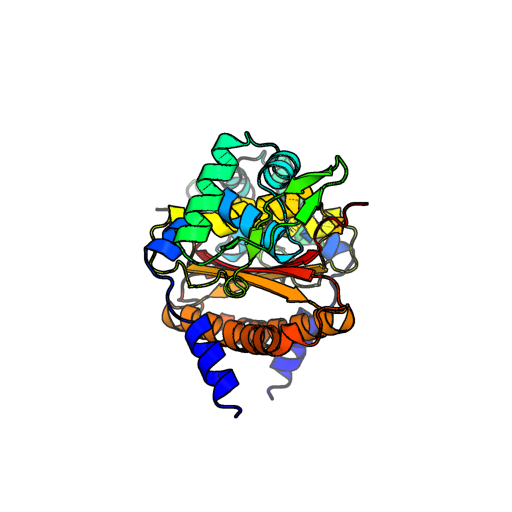2 C C . ASP A 1 102 ? 17.125 8.836 -1.17 1 66.19 102 ASP A C 1
ATOM 794 O O . ASP A 1 102 ? 18.312 9.062 -0.947 1 66.19 102 ASP A O 1
ATOM 798 N N . GLU A 1 103 ? 16.219 8.562 -0.284 1 75.69 103 GLU A N 1
ATOM 799 C CA . GLU A 1 103 ? 16.656 8.5 1.11 1 75.69 103 GLU A CA 1
ATOM 800 C C . GLU A 1 103 ? 17.125 7.098 1.479 1 75.69 103 GLU A C 1
ATOM 802 O O . GLU A 1 103 ? 17 6.164 0.685 1 75.69 103 GLU A O 1
ATOM 807 N N . ASP A 1 104 ? 17.766 7.059 2.627 1 79.5 104 ASP A N 1
ATOM 808 C CA . ASP A 1 104 ? 18.234 5.758 3.08 1 79.5 104 ASP A CA 1
ATOM 809 C C . ASP A 1 104 ? 17.062 4.816 3.367 1 79.5 104 ASP A C 1
ATOM 811 O O . ASP A 1 104 ? 15.93 5.258 3.525 1 79.5 104 ASP A O 1
ATOM 815 N N . GLU A 1 105 ? 17.328 3.592 3.406 1 80.62 105 GLU A N 1
ATOM 816 C CA . GLU A 1 105 ? 16.344 2.527 3.521 1 80.62 105 GLU A CA 1
ATOM 817 C C . GLU A 1 105 ? 15.453 2.727 4.75 1 80.62 105 GLU A C 1
ATOM 819 O O . GLU A 1 105 ? 14.242 2.529 4.684 1 80.62 105 GLU A O 1
ATOM 824 N N . ASP A 1 106 ? 16.047 3.117 5.844 1 76.75 106 ASP A N 1
ATOM 825 C CA . ASP A 1 106 ? 15.289 3.281 7.082 1 76.75 106 ASP A CA 1
ATOM 826 C C . ASP A 1 106 ? 14.289 4.434 6.965 1 76.75 106 ASP A C 1
ATOM 828 O O . ASP A 1 106 ? 13.156 4.328 7.438 1 76.75 106 ASP A O 1
ATOM 832 N N . THR A 1 107 ? 14.758 5.473 6.336 1 76.94 107 THR A N 1
ATOM 833 C CA . THR A 1 107 ? 13.891 6.633 6.148 1 76.94 107 THR A CA 1
ATOM 834 C C . THR A 1 107 ? 12.719 6.289 5.238 1 76.94 107 THR A C 1
ATOM 836 O O . THR A 1 107 ? 11.586 6.711 5.488 1 76.94 107 THR A O 1
ATOM 839 N N . ARG A 1 108 ? 12.977 5.414 4.246 1 78.12 108 ARG A N 1
ATOM 840 C CA . ARG A 1 108 ? 11.938 5.027 3.293 1 78.12 108 ARG A CA 1
ATOM 841 C C . ARG A 1 108 ? 10.898 4.133 3.953 1 78.12 108 ARG A C 1
ATOM 843 O O . ARG A 1 108 ? 9.75 4.066 3.5 1 78.12 108 ARG A O 1
ATOM 850 N N . PHE A 1 109 ? 11.312 3.557 5.062 1 85.75 109 PHE A N 1
ATOM 851 C CA . PHE A 1 109 ? 10.43 2.578 5.691 1 85.75 109 PHE A CA 1
ATOM 852 C C . PHE A 1 109 ? 9.508 3.252 6.699 1 85.75 109 PHE A C 1
ATOM 854 O O . PHE A 1 109 ? 8.508 2.67 7.117 1 85.75 109 PHE A O 1
ATOM 861 N N . GLY A 1 110 ? 9.852 4.512 7.074 1 83.75 110 GLY A N 1
ATOM 862 C CA . GLY A 1 110 ? 9.078 5.238 8.07 1 83.75 110 GLY A CA 1
ATOM 863 C C . GLY A 1 110 ? 7.609 5.363 7.715 1 83.75 110 GLY A C 1
ATOM 864 O O . GLY A 1 110 ? 6.742 4.984 8.508 1 83.75 110 GLY A O 1
ATOM 865 N N . PRO A 1 111 ? 7.383 5.828 6.512 1 85.19 111 PRO A N 1
ATOM 866 C CA . PRO A 1 111 ? 5.984 5.984 6.109 1 85.19 111 PRO A CA 1
ATOM 867 C C . PRO A 1 111 ? 5.23 4.66 6.062 1 85.19 111 PRO A C 1
ATOM 869 O O . PRO A 1 111 ? 4.023 4.617 6.328 1 85.19 111 PRO A O 1
ATOM 872 N N . ILE A 1 112 ? 5.898 3.607 5.727 1 88.62 112 ILE A N 1
ATOM 873 C CA . ILE A 1 112 ? 5.277 2.289 5.641 1 88.62 112 ILE A CA 1
ATOM 874 C C . ILE A 1 112 ? 4.875 1.82 7.039 1 88.62 112 ILE A C 1
ATOM 876 O O . ILE A 1 112 ? 3.75 1.36 7.246 1 88.62 112 ILE A O 1
ATOM 880 N N . VAL A 1 113 ? 5.797 1.994 7.953 1 87.31 113 VAL A N 1
ATOM 881 C CA . VAL A 1 113 ? 5.523 1.612 9.336 1 87.31 113 VAL A CA 1
ATOM 882 C C . VAL A 1 113 ? 4.363 2.438 9.883 1 87.31 113 VAL A C 1
ATOM 884 O O . VAL A 1 113 ? 3.445 1.894 10.5 1 87.31 113 VAL A O 1
ATOM 887 N N . ALA A 1 114 ? 4.391 3.727 9.648 1 84.94 114 ALA A N 1
ATOM 888 C CA . ALA A 1 114 ? 3.32 4.605 10.117 1 84.94 114 ALA A CA 1
ATOM 889 C C . ALA A 1 114 ? 1.968 4.164 9.562 1 84.94 114 ALA A C 1
ATOM 891 O O . ALA A 1 114 ? 0.971 4.141 10.289 1 84.94 114 ALA A O 1
ATOM 892 N N . PHE A 1 115 ? 1.946 3.824 8.312 1 88 115 PHE A N 1
ATOM 893 C CA . PHE A 1 115 ? 0.712 3.4 7.66 1 88 115 PHE A CA 1
ATOM 894 C C . PHE A 1 115 ? 0.208 2.092 8.258 1 88 115 PHE A C 1
ATOM 896 O O . PHE A 1 115 ? -0.996 1.919 8.461 1 88 115 PHE A O 1
ATOM 903 N N . GLN A 1 116 ? 1.123 1.171 8.516 1 87.81 116 GLN A N 1
ATOM 904 C CA . GLN A 1 116 ? 0.76 -0.106 9.117 1 87.81 116 GLN A CA 1
ATOM 905 C C . GLN A 1 116 ? 0.172 0.095 10.516 1 87.81 116 GLN A C 1
ATOM 907 O O . GLN A 1 116 ? -0.806 -0.56 10.883 1 87.81 116 GLN A O 1
ATOM 912 N N . ASP A 1 117 ? 0.763 0.987 11.242 1 84.5 117 ASP A N 1
ATOM 913 C CA . ASP A 1 117 ? 0.254 1.3 12.578 1 84.5 117 ASP A CA 1
ATOM 914 C C . ASP A 1 117 ? -1.149 1.896 12.5 1 84.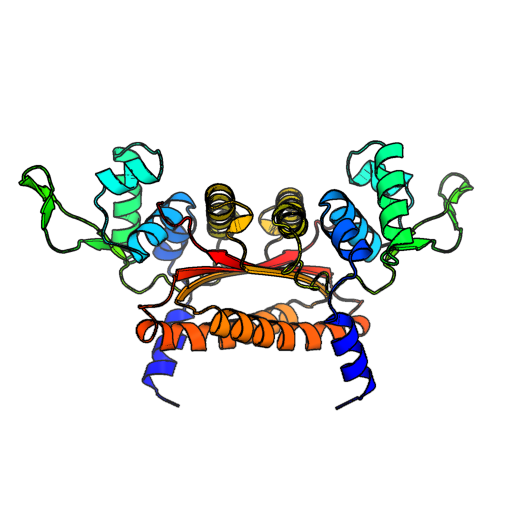5 117 ASP A C 1
ATOM 916 O O . ASP A 1 117 ? -2.016 1.562 13.312 1 84.5 117 ASP A O 1
ATOM 920 N N . GLU A 1 118 ? -1.32 2.793 11.562 1 84.19 118 GLU A N 1
ATOM 921 C CA . GLU A 1 118 ? -2.633 3.398 11.352 1 84.19 118 GLU A CA 1
ATOM 922 C C . GLU A 1 118 ? -3.689 2.338 11.055 1 84.19 118 GLU A C 1
ATOM 924 O O . GLU A 1 118 ? -4.797 2.385 11.594 1 84.19 118 GLU A O 1
ATOM 929 N N . LEU A 1 119 ? -3.299 1.408 10.203 1 86.44 119 LEU A N 1
ATOM 930 C CA . LEU A 1 119 ? -4.211 0.333 9.82 1 86.44 119 LEU A CA 1
ATOM 931 C C . LEU A 1 119 ? -4.543 -0.546 11.023 1 86.44 119 LEU A C 1
ATOM 933 O O . LEU A 1 119 ? -5.699 -0.927 11.219 1 86.44 119 LEU A O 1
ATOM 937 N N . ARG A 1 120 ? -3.535 -0.848 11.734 1 84.31 120 ARG A N 1
ATOM 938 C CA . ARG A 1 120 ? -3.732 -1.677 12.922 1 84.31 120 ARG A CA 1
ATOM 939 C C . ARG A 1 120 ? -4.68 -1.006 13.906 1 84.31 120 ARG A C 1
ATOM 941 O O . ARG A 1 120 ? -5.559 -1.66 14.477 1 84.31 120 ARG A O 1
ATOM 948 N N . GLU A 1 121 ? -4.559 0.226 14.102 1 83.5 121 GLU A N 1
ATOM 949 C CA . GLU A 1 121 ? -5.387 0.991 15.031 1 83.5 121 GLU A CA 1
ATOM 950 C C . GLU A 1 121 ? -6.824 1.104 14.523 1 83.5 121 GLU A C 1
ATOM 952 O O . GLU A 1 121 ? -7.773 0.979 15.305 1 83.5 121 GLU A O 1
ATOM 957 N N . ALA A 1 122 ? -6.969 1.373 13.258 1 84.75 122 ALA A N 1
ATOM 958 C CA . ALA A 1 122 ? -8.289 1.566 12.672 1 84.75 122 ALA A CA 1
ATOM 959 C C . ALA A 1 122 ? -9.031 0.239 12.539 1 84.75 122 ALA A C 1
ATOM 961 O O . ALA A 1 122 ? -10.258 0.198 12.617 1 84.75 122 ALA A O 1
ATOM 962 N N . GLY A 1 123 ? -8.203 -0.837 12.281 1 84.06 123 GLY A N 1
ATOM 963 C CA . GLY A 1 123 ? -8.781 -2.17 12.18 1 84.06 123 GLY A CA 1
ATOM 964 C C . GLY A 1 123 ? -9.242 -2.508 10.773 1 84.06 123 GLY A C 1
ATOM 965 O O . GLY A 1 123 ? -9.289 -1.637 9.898 1 84.06 123 GLY A O 1
ATOM 966 N N . PRO A 1 124 ? -9.602 -3.816 10.594 1 85.69 124 PRO A N 1
ATOM 967 C CA . PRO A 1 124 ? -9.945 -4.312 9.258 1 85.69 124 PRO A CA 1
ATOM 968 C C . PRO A 1 124 ? -11.172 -3.621 8.664 1 85.69 124 PRO A C 1
ATOM 970 O O . PRO A 1 124 ? -11.297 -3.52 7.441 1 85.69 124 PRO A O 1
ATOM 973 N N . GLY A 1 125 ? -12.07 -3.104 9.5 1 86.38 125 GLY A N 1
ATOM 974 C CA . GLY A 1 125 ? -13.281 -2.449 9.031 1 86.38 125 GLY A CA 1
ATOM 975 C C . GLY A 1 125 ? -13.016 -1.113 8.359 1 86.38 125 GLY A C 1
ATOM 976 O O . GLY A 1 125 ? -13.891 -0.576 7.676 1 86.38 125 GLY A O 1
ATOM 977 N N . SER A 1 126 ? -11.766 -0.601 8.484 1 89.06 126 SER A N 1
ATOM 978 C CA . SER A 1 126 ? -11.445 0.708 7.93 1 89.06 126 SER A CA 1
ATOM 979 C C . SER A 1 126 ? -11.062 0.6 6.457 1 89.06 126 SER A C 1
ATOM 981 O O . SER A 1 126 ? -11.016 1.606 5.746 1 89.06 126 SER A O 1
ATOM 983 N N . VAL A 1 127 ? -10.758 -0.616 6.02 1 90.12 127 VAL A N 1
ATOM 984 C CA . VAL A 1 127 ? -10.203 -0.805 4.684 1 90.12 127 VAL A CA 1
ATOM 985 C C . VAL A 1 127 ? -11.305 -0.624 3.635 1 90.12 127 VAL A C 1
ATOM 987 O O . VAL A 1 127 ? -12.375 -1.223 3.742 1 90.12 127 VAL A O 1
ATOM 990 N N . ARG A 1 128 ? -10.984 0.194 2.625 1 88.5 128 ARG A N 1
ATOM 991 C CA . ARG A 1 128 ? -11.938 0.461 1.555 1 88.5 128 ARG A CA 1
ATOM 992 C C . ARG A 1 128 ? -11.477 -0.161 0.242 1 88.5 128 ARG A C 1
ATOM 994 O O . ARG A 1 128 ? -12.297 -0.632 -0.55 1 88.5 128 ARG A O 1
ATOM 1001 N N . ILE A 1 129 ? -10.203 -0.096 0.045 1 87.19 129 ILE A N 1
ATOM 1002 C CA . ILE A 1 129 ? -9.586 -0.666 -1.15 1 87.19 129 ILE A CA 1
ATOM 1003 C C . ILE A 1 129 ? -8.312 -1.413 -0.772 1 87.19 129 ILE A C 1
ATOM 1005 O O . ILE A 1 129 ? -7.52 -0.928 0.037 1 87.19 129 ILE A O 1
ATOM 1009 N N . VAL A 1 130 ? -8.211 -2.561 -1.293 1 87.94 130 VAL A N 1
ATOM 1010 C CA . VAL A 1 130 ? -6.922 -3.248 -1.271 1 87.94 130 VAL A CA 1
ATOM 1011 C C . VAL A 1 130 ? -6.684 -3.943 -2.607 1 87.94 130 VAL A C 1
ATOM 1013 O O . VAL A 1 130 ? -7.488 -4.777 -3.033 1 87.94 130 VAL A O 1
ATOM 1016 N N . GLU A 1 131 ? -5.66 -3.533 -3.283 1 84.44 131 GLU A N 1
ATOM 1017 C CA . GLU A 1 131 ? -5.23 -4.148 -4.535 1 84.44 131 GLU A CA 1
ATOM 1018 C C . GLU A 1 131 ? -3.793 -4.648 -4.438 1 84.44 131 GLU A C 1
ATOM 1020 O O . GLU A 1 131 ? -2.873 -3.865 -4.191 1 84.44 131 GLU A O 1
ATOM 1025 N N . ARG A 1 132 ? -3.682 -5.926 -4.633 1 85.94 132 ARG A N 1
ATOM 1026 C CA . ARG A 1 132 ? -2.35 -6.52 -4.703 1 85.94 132 ARG A CA 1
ATOM 1027 C C . ARG A 1 132 ? -2.027 -6.969 -6.125 1 85.94 132 ARG A C 1
ATOM 1029 O O . ARG A 1 132 ? -2.908 -7.441 -6.844 1 85.94 132 ARG A O 1
ATOM 1036 N N . PHE A 1 133 ? -0.772 -6.875 -6.445 1 83.38 133 PHE A N 1
ATOM 1037 C CA . PHE A 1 133 ? -0.351 -7.273 -7.785 1 83.38 133 PHE A CA 1
ATOM 1038 C C . PHE A 1 133 ? 1.13 -7.633 -7.801 1 83.38 133 PHE A C 1
ATOM 1040 O O . PHE A 1 133 ? 1.86 -7.32 -6.859 1 83.38 133 PHE A O 1
ATOM 1047 N N . ALA A 1 134 ? 1.461 -8.367 -8.758 1 85.06 134 ALA A N 1
ATOM 1048 C CA . ALA A 1 134 ? 2.854 -8.68 -9.07 1 85.06 134 ALA A CA 1
ATOM 1049 C C . ALA A 1 134 ? 3.148 -8.453 -10.555 1 85.06 134 ALA A C 1
ATOM 1051 O O . ALA A 1 134 ? 2.369 -8.859 -11.414 1 85.06 134 ALA A O 1
ATOM 1052 N N . LEU A 1 135 ? 4.195 -7.734 -10.812 1 87.19 135 LEU A N 1
ATOM 1053 C CA . LEU A 1 135 ? 4.559 -7.391 -12.18 1 87.19 135 LEU A CA 1
ATOM 1054 C C . LEU A 1 135 ? 6.062 -7.539 -12.398 1 87.19 135 LEU A C 1
ATOM 1056 O O . LEU A 1 135 ? 6.855 -7.195 -11.523 1 87.19 135 LEU A O 1
ATOM 1060 N N . HIS A 1 136 ? 6.348 -8.102 -13.508 1 89.25 136 HIS A N 1
ATOM 1061 C CA . HIS A 1 136 ? 7.734 -8.016 -13.961 1 89.25 136 HIS A CA 1
ATOM 1062 C C . HIS A 1 136 ? 8.047 -6.641 -14.539 1 89.25 136 HIS A C 1
ATOM 1064 O O . HIS A 1 136 ? 7.488 -6.254 -15.57 1 89.25 136 HIS A O 1
ATOM 1070 N N . LEU A 1 137 ? 8.953 -5.938 -13.875 1 93.31 137 LEU A N 1
ATOM 1071 C CA . LEU A 1 137 ? 9.234 -4.562 -14.289 1 93.31 137 LEU A CA 1
ATOM 1072 C C . LEU A 1 137 ? 10.727 -4.277 -14.242 1 93.31 137 LEU A C 1
ATOM 1074 O O . LEU A 1 137 ? 11.422 -4.707 -13.312 1 93.31 137 LEU A O 1
ATOM 1078 N N . SER A 1 138 ? 11.219 -3.588 -15.273 1 94.5 138 SER A N 1
ATOM 1079 C CA . SER A 1 138 ? 12.531 -2.965 -15.211 1 94.5 138 SER A CA 1
ATOM 1080 C C . SER A 1 138 ? 12.508 -1.702 -14.352 1 94.5 138 SER A C 1
ATOM 1082 O O . SER A 1 138 ? 11.438 -1.188 -14.031 1 94.5 138 SER A O 1
ATOM 1084 N N . PRO A 1 139 ? 13.703 -1.216 -13.977 1 92.69 139 PRO A N 1
ATOM 1085 C CA . PRO A 1 139 ? 13.727 0.034 -13.211 1 92.69 139 PRO A CA 1
ATOM 1086 C C . PRO A 1 139 ? 13.023 1.181 -13.93 1 92.69 139 PRO A C 1
ATOM 1088 O O . PRO A 1 139 ? 12.344 1.989 -13.297 1 92.69 139 PRO A O 1
ATOM 1091 N N . GLU A 1 140 ? 13.219 1.21 -15.203 1 94.19 140 GLU A N 1
ATOM 1092 C CA . GLU A 1 140 ? 12.562 2.254 -15.984 1 94.19 140 GLU A CA 1
ATOM 1093 C C . GLU A 1 140 ? 11.047 2.088 -15.977 1 94.19 140 GLU A C 1
ATOM 1095 O O . GLU A 1 140 ? 10.312 3.072 -1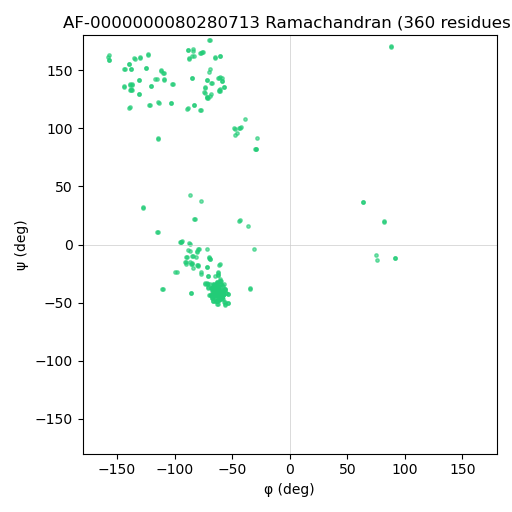5.891 1 94.19 140 GLU A O 1
ATOM 1100 N N . GLU A 1 141 ? 10.625 0.873 -16.047 1 94.81 141 GLU A N 1
ATOM 1101 C CA . GLU A 1 141 ? 9.195 0.597 -16.047 1 94.81 141 GLU A CA 1
ATOM 1102 C C . GLU A 1 141 ? 8.578 0.87 -14.688 1 94.81 141 GLU A C 1
ATOM 1104 O O . GLU A 1 141 ? 7.422 1.296 -14.594 1 94.81 141 GLU A O 1
ATOM 1109 N N . VAL A 1 142 ? 9.328 0.633 -13.648 1 92.75 142 VAL A N 1
ATOM 1110 C CA . VAL A 1 142 ? 8.891 1 -12.305 1 92.75 142 VAL A CA 1
ATOM 1111 C C . VAL A 1 142 ? 8.648 2.506 -12.227 1 92.75 142 VAL A C 1
ATOM 1113 O O . VAL A 1 142 ? 7.609 2.949 -11.734 1 92.75 142 VAL A O 1
ATOM 1116 N N . THR A 1 143 ? 9.586 3.262 -12.75 1 89.88 143 THR A N 1
ATOM 1117 C CA . THR A 1 143 ? 9.461 4.715 -12.758 1 89.88 143 THR A CA 1
ATOM 1118 C C . THR A 1 143 ? 8.242 5.152 -13.57 1 89.88 143 THR A C 1
ATOM 1120 O O . THR A 1 143 ? 7.523 6.07 -13.172 1 89.88 143 THR A O 1
ATOM 1123 N N . GLU A 1 144 ? 8.062 4.492 -14.664 1 94.25 144 GLU A N 1
ATOM 1124 C CA . GLU A 1 144 ? 6.922 4.816 -15.508 1 94.25 144 GLU A CA 1
ATOM 1125 C C . GLU A 1 144 ? 5.602 4.555 -14.789 1 94.25 144 GLU A C 1
ATOM 1127 O O . GLU A 1 144 ? 4.691 5.383 -14.828 1 94.25 144 GLU A O 1
ATOM 1132 N N . LEU A 1 145 ? 5.496 3.373 -14.195 1 93.56 145 LEU A N 1
ATOM 1133 C CA . LEU A 1 145 ? 4.289 3.047 -13.438 1 93.56 145 LEU A CA 1
ATOM 1134 C C . LEU A 1 145 ? 4.066 4.051 -12.312 1 93.56 145 LEU A C 1
ATOM 1136 O O . LEU A 1 145 ? 2.947 4.531 -12.117 1 93.56 145 LEU A O 1
ATOM 1140 N N . ASP A 1 146 ? 5.098 4.387 -11.586 1 88.56 146 ASP A N 1
ATOM 1141 C CA . ASP A 1 146 ? 5.043 5.379 -10.516 1 88.56 146 ASP A CA 1
ATOM 1142 C C . ASP A 1 146 ? 4.469 6.699 -11.016 1 88.56 146 ASP A C 1
ATOM 1144 O O . ASP A 1 146 ? 3.529 7.238 -10.43 1 88.56 146 ASP A O 1
ATOM 1148 N N . ASN A 1 147 ? 5.035 7.168 -12.141 1 88.56 147 ASN A N 1
ATOM 1149 C CA . ASN A 1 147 ? 4.598 8.445 -12.695 1 88.56 147 ASN A CA 1
ATOM 1150 C C . ASN A 1 147 ? 3.121 8.398 -13.086 1 88.56 147 ASN A C 1
ATOM 1152 O O . ASN A 1 147 ? 2.396 9.375 -12.891 1 88.56 147 ASN A O 1
ATOM 1156 N N . ARG A 1 148 ? 2.725 7.316 -13.617 1 92.94 148 ARG A N 1
ATOM 1157 C CA . ARG A 1 148 ? 1.332 7.191 -14.031 1 92.94 148 ARG A CA 1
ATOM 1158 C C . ARG A 1 148 ? 0.397 7.223 -12.828 1 92.94 148 ARG A C 1
ATOM 1160 O O . ARG A 1 148 ? -0.652 7.867 -12.867 1 92.94 148 ARG A O 1
ATOM 1167 N N . ILE A 1 149 ? 0.751 6.543 -11.773 1 91.69 149 ILE A N 1
ATOM 1168 C CA . ILE A 1 149 ? -0.055 6.52 -10.555 1 91.69 149 ILE A CA 1
ATOM 1169 C C . ILE A 1 149 ? -0.067 7.91 -9.922 1 91.69 149 ILE A C 1
ATOM 1171 O O . ILE A 1 149 ? -1.125 8.414 -9.531 1 91.69 149 ILE A O 1
ATOM 1175 N N . LEU A 1 150 ? 1.102 8.562 -9.883 1 86.75 150 LEU A N 1
ATOM 1176 C CA . LEU A 1 150 ? 1.21 9.898 -9.305 1 86.75 150 LEU A CA 1
ATOM 1177 C C . LEU A 1 150 ? 0.358 10.898 -10.078 1 86.75 150 LEU A C 1
ATOM 1179 O O . LEU A 1 150 ? -0.211 11.82 -9.492 1 86.75 150 LEU A O 1
ATOM 1183 N N . ASP A 1 151 ? 0.327 10.695 -11.352 1 88.94 151 ASP A N 1
ATOM 1184 C CA . ASP A 1 151 ? -0.482 11.594 -12.172 1 88.94 151 ASP A CA 1
ATOM 1185 C C . ASP A 1 151 ? -1.948 11.555 -11.75 1 88.94 151 ASP A C 1
ATOM 1187 O O . ASP A 1 151 ? -2.607 12.594 -11.68 1 88.94 151 ASP A O 1
ATOM 1191 N N . ILE A 1 152 ? -2.453 10.414 -11.469 1 92.25 152 ILE A N 1
ATOM 1192 C CA . ILE A 1 152 ? -3.834 10.266 -11.023 1 92.25 152 ILE A CA 1
ATOM 1193 C C . ILE A 1 152 ? -4.004 10.906 -9.641 1 92.25 152 ILE A C 1
ATOM 1195 O O . ILE A 1 152 ? -4.93 11.695 -9.422 1 92.25 152 ILE A O 1
ATOM 1199 N N . LEU A 1 153 ? -3.121 10.594 -8.719 1 88.56 153 LEU A N 1
ATOM 1200 C CA . LEU A 1 153 ? -3.227 11.078 -7.348 1 88.56 153 LEU A CA 1
ATOM 1201 C C . LEU A 1 153 ? -3.1 12.602 -7.301 1 88.56 153 LEU A C 1
ATOM 1203 O O . LEU A 1 153 ? -3.791 13.258 -6.523 1 88.56 153 LEU A O 1
ATOM 1207 N N . ASP A 1 154 ? -2.24 13.109 -8.195 1 84.38 154 ASP A N 1
ATOM 1208 C CA . ASP A 1 154 ? -2.047 14.555 -8.25 1 84.38 154 ASP A CA 1
ATOM 1209 C C . ASP A 1 154 ? -3.348 15.266 -8.617 1 84.38 154 ASP A C 1
ATOM 1211 O O . ASP A 1 154 ? -3.625 16.359 -8.109 1 84.38 154 ASP A O 1
ATOM 1215 N N . GLU A 1 155 ? -4.082 14.688 -9.445 1 87.81 155 GLU A N 1
ATOM 1216 C CA . GLU A 1 155 ? -5.363 15.273 -9.828 1 87.81 155 GLU A CA 1
ATOM 1217 C C . GLU A 1 155 ? -6.301 15.375 -8.625 1 87.81 155 GLU A C 1
ATOM 1219 O O . GLU A 1 155 ? -6.977 16.391 -8.438 1 87.81 155 GLU A O 1
ATOM 1224 N N . TYR A 1 156 ? -6.328 14.328 -7.859 1 88.75 156 TYR A N 1
ATOM 1225 C CA . TYR A 1 156 ? -7.203 14.312 -6.691 1 88.75 156 TYR A CA 1
ATOM 1226 C C . TYR A 1 156 ? -6.688 15.258 -5.613 1 88.75 156 TYR A C 1
ATOM 1228 O O . TYR A 1 156 ? -7.477 15.922 -4.926 1 88.75 156 TYR A O 1
ATOM 1236 N N . VAL A 1 157 ? -5.391 15.328 -5.469 1 83.06 157 VAL A N 1
ATOM 1237 C CA . VAL A 1 157 ? -4.797 16.219 -4.477 1 83.06 157 VAL A CA 1
ATOM 1238 C C . VAL A 1 157 ? -5.07 17.672 -4.855 1 83.06 157 VAL A C 1
ATOM 1240 O O . VAL A 1 157 ? -5.426 18.484 -3.998 1 83.06 157 VAL A O 1
ATOM 1243 N N . ALA A 1 158 ? -4.949 17.969 -6.133 1 81.25 158 ALA A N 1
ATOM 1244 C CA . ALA A 1 158 ? -5.113 19.328 -6.617 1 81.25 158 ALA A CA 1
ATOM 1245 C C . ALA A 1 158 ? -6.523 19.844 -6.352 1 81.25 158 ALA A C 1
ATOM 1247 O O . ALA A 1 158 ? -6.727 21.047 -6.145 1 81.25 158 ALA A O 1
ATOM 1248 N N . THR A 1 159 ? -7.473 18.938 -6.227 1 85.44 159 THR A N 1
ATOM 1249 C CA . THR A 1 159 ? -8.859 19.359 -6.066 1 85.44 159 THR A CA 1
ATOM 1250 C C . THR A 1 159 ? -9.391 18.969 -4.691 1 85.44 159 THR A C 1
ATOM 1252 O O . THR A 1 159 ? -10.586 19.094 -4.426 1 85.44 159 THR A O 1
ATOM 1255 N N . ASP A 1 160 ? -8.492 18.531 -3.811 1 85.31 160 ASP A N 1
ATOM 1256 C CA . ASP A 1 160 ? -8.938 18 -2.521 1 85.31 160 ASP A CA 1
ATOM 1257 C C . ASP A 1 160 ? -9.641 19.094 -1.705 1 85.31 160 ASP A C 1
ATOM 1259 O O . ASP A 1 160 ? -10.578 18.797 -0.955 1 85.31 160 ASP A O 1
ATOM 1263 N N . HIS A 1 161 ? -9.227 20.312 -1.838 1 80.88 161 HIS A N 1
ATOM 1264 C CA . HIS A 1 161 ? -9.797 21.406 -1.08 1 80.88 161 HIS A CA 1
ATOM 1265 C C . HIS A 1 161 ? -11.281 21.578 -1.373 1 80.88 161 HIS A C 1
ATOM 1267 O O . HIS A 1 161 ? -12.016 22.188 -0.59 1 80.88 161 HIS A O 1
ATOM 1273 N N . GLN A 1 162 ? -11.773 21 -2.455 1 88.62 162 GLN A N 1
ATOM 1274 C CA . GLN A 1 162 ? -13.172 21.125 -2.855 1 88.62 162 GLN A CA 1
ATOM 1275 C C . GLN A 1 162 ? -14.023 20.031 -2.197 1 88.62 162 GLN A C 1
ATOM 1277 O O . GLN A 1 162 ? -15.25 20.031 -2.318 1 88.62 162 GLN A O 1
ATOM 1282 N N . ARG A 1 163 ? -13.414 19.156 -1.515 1 90.19 163 ARG A N 1
ATOM 1283 C CA . ARG A 1 163 ? -14.125 18 -0.968 1 90.19 163 ARG A CA 1
ATOM 1284 C C . ARG A 1 163 ? -13.875 17.859 0.529 1 90.19 163 ARG A C 1
ATOM 1286 O O . ARG A 1 163 ? -13.812 16.75 1.051 1 90.19 163 ARG A O 1
ATOM 1293 N N . LEU A 1 164 ? -13.688 18.953 1.207 1 83.06 164 LEU A N 1
ATOM 1294 C CA . LEU A 1 164 ? -13.32 18.906 2.619 1 83.06 164 LEU A CA 1
ATOM 1295 C C . LEU A 1 164 ? -14.484 18.406 3.469 1 83.06 164 LEU A C 1
ATOM 1297 O O . LEU A 1 164 ? -14.305 18.062 4.637 1 83.06 164 LEU A O 1
ATOM 1301 N N . ASP A 1 165 ? -15.609 18.359 2.883 1 87.69 165 ASP A N 1
ATOM 1302 C CA . ASP A 1 165 ? -16.797 17.891 3.59 1 87.69 165 ASP A CA 1
ATOM 1303 C C . ASP A 1 165 ? -16.891 16.359 3.551 1 87.69 165 ASP A C 1
ATOM 1305 O O . ASP A 1 165 ? -17.703 15.766 4.266 1 87.69 165 ASP A O 1
ATOM 1309 N N . ARG A 1 166 ? -16.062 15.758 2.756 1 90.06 166 ARG A N 1
ATOM 1310 C CA . ARG A 1 166 ? -16.031 14.305 2.652 1 90.06 166 ARG A CA 1
ATOM 1311 C C . ARG A 1 166 ? -15.094 13.703 3.699 1 90.06 166 ARG A C 1
ATOM 1313 O O . ARG A 1 166 ? -14.25 14.398 4.266 1 90.06 166 ARG A O 1
ATOM 1320 N N . PRO A 1 167 ? -15.273 12.398 3.979 1 88.06 167 PRO A N 1
ATOM 1321 C CA . PRO A 1 167 ? -14.344 11.734 4.891 1 88.06 167 PRO A CA 1
ATOM 1322 C C . PRO A 1 167 ? -12.914 11.719 4.367 1 88.06 167 PRO A C 1
ATOM 1324 O O . PRO A 1 167 ? -12.695 11.586 3.162 1 88.06 167 PRO A O 1
ATOM 1327 N N . LEU A 1 168 ? -11.961 11.867 5.27 1 86.62 168 LEU A N 1
ATOM 1328 C CA . LEU A 1 168 ? -10.539 11.773 4.938 1 86.62 168 LEU A CA 1
ATOM 1329 C C . LEU A 1 168 ? -10.078 10.32 4.906 1 86.62 168 LEU A C 1
ATOM 1331 O O . LEU A 1 168 ? -10.266 9.586 5.883 1 86.62 168 LEU A O 1
ATOM 1335 N N . LEU A 1 169 ? -9.602 9.883 3.791 1 89.94 169 LEU A N 1
ATOM 1336 C CA . LEU A 1 169 ? -9.031 8.555 3.631 1 89.94 169 LEU A CA 1
ATOM 1337 C C . LEU A 1 169 ? -7.52 8.625 3.451 1 89.94 169 LEU A C 1
ATOM 1339 O O . LEU A 1 169 ? -7.012 9.531 2.787 1 89.94 169 LEU A O 1
ATOM 1343 N N . ASN A 1 170 ? -6.875 7.68 4.051 1 88.25 170 ASN A N 1
ATOM 1344 C CA . ASN A 1 170 ? -5.434 7.535 3.887 1 88.25 170 ASN A CA 1
ATOM 1345 C C . ASN A 1 170 ? -5.09 6.418 2.906 1 88.25 170 ASN A C 1
ATOM 1347 O O . ASN A 1 170 ? -5.734 5.371 2.902 1 88.25 170 ASN A O 1
ATOM 1351 N N . GLY A 1 171 ? -4.152 6.676 2.09 1 90.25 171 GLY A N 1
ATOM 1352 C CA . GLY A 1 171 ? -3.787 5.691 1.083 1 90.25 171 GLY A CA 1
ATOM 1353 C C . GLY A 1 171 ? -2.289 5.496 0.953 1 90.25 171 GLY A C 1
ATOM 1354 O O . GLY A 1 171 ? -1.507 6.359 1.361 1 90.25 171 GLY A O 1
ATOM 1355 N N . ILE A 1 172 ? -1.934 4.352 0.373 1 91.19 172 ILE A N 1
ATOM 1356 C CA . ILE A 1 172 ? -0.535 4.059 0.086 1 91.19 172 ILE A CA 1
ATOM 1357 C C . ILE A 1 172 ? -0.429 3.283 -1.226 1 91.19 172 ILE A C 1
ATOM 1359 O O . ILE A 1 172 ? -1.285 2.449 -1.532 1 91.19 172 ILE A O 1
ATOM 1363 N N . PHE A 1 173 ? 0.451 3.59 -2.053 1 91 173 PHE A N 1
ATOM 1364 C CA . PHE A 1 173 ? 0.924 2.797 -3.18 1 91 173 PHE A CA 1
ATOM 1365 C C . PHE A 1 173 ? 2.377 2.385 -2.98 1 91 173 PHE A C 1
ATOM 1367 O O . PHE A 1 173 ? 3.254 3.236 -2.824 1 91 173 PHE A O 1
ATOM 1374 N N . LEU A 1 174 ? 2.617 1.076 -3 1 92.06 174 LEU A N 1
ATOM 1375 C CA . LEU A 1 174 ? 3.936 0.569 -2.637 1 92.06 174 LEU A CA 1
ATOM 1376 C C . LEU A 1 174 ? 4.363 -0.553 -3.576 1 92.06 174 LEU A C 1
ATOM 1378 O O . LEU A 1 174 ? 3.561 -1.424 -3.916 1 92.06 174 LEU A O 1
ATOM 1382 N N . LEU A 1 175 ? 5.602 -0.482 -4.066 1 91.69 175 LEU A N 1
ATOM 1383 C CA . LEU A 1 175 ? 6.25 -1.563 -4.797 1 91.69 175 LEU A CA 1
ATOM 1384 C C . LEU A 1 175 ? 7.523 -2.01 -4.086 1 91.69 175 LEU A C 1
ATOM 1386 O O . LEU A 1 175 ? 8.305 -1.178 -3.613 1 91.69 175 LEU A O 1
ATOM 1390 N N . HIS A 1 176 ? 7.734 -3.32 -3.99 1 90.44 176 HIS A N 1
ATOM 1391 C CA . HIS A 1 176 ? 8.977 -3.828 -3.422 1 90.44 176 HIS A CA 1
ATOM 1392 C C . HIS A 1 176 ? 9.438 -5.09 -4.145 1 90.44 176 HIS A C 1
ATOM 1394 O O . HIS A 1 176 ? 8.625 -5.793 -4.75 1 90.44 176 HIS A O 1
ATOM 1400 N N . SER A 1 177 ? 10.797 -5.27 -4.141 1 88.38 177 SER A N 1
ATOM 1401 C CA . SER A 1 177 ? 11.391 -6.461 -4.742 1 88.38 177 SER A CA 1
ATOM 1402 C C . SER A 1 177 ? 11.414 -7.625 -3.758 1 88.38 177 SER A C 1
ATOM 1404 O O . SER A 1 177 ? 11.469 -7.418 -2.545 1 88.38 177 SER A O 1
ATOM 1406 N N . LEU A 1 178 ? 11.18 -8.805 -4.312 1 73.75 178 LEU A N 1
ATOM 1407 C CA . LEU A 1 178 ? 11.305 -9.977 -3.449 1 73.75 178 LEU A CA 1
ATOM 1408 C C . LEU A 1 178 ? 12.766 -10.281 -3.145 1 73.75 178 LEU A C 1
ATOM 1410 O O . LEU A 1 178 ? 13.648 -9.961 -3.943 1 73.75 178 LEU A O 1
ATOM 1414 N N . ALA A 1 179 ? 13.031 -10.57 -1.747 1 58.44 179 ALA A N 1
ATOM 1415 C CA . ALA A 1 179 ? 14.398 -10.93 -1.365 1 58.44 179 ALA A CA 1
ATOM 1416 C C . ALA A 1 179 ? 15.008 -11.906 -2.363 1 58.44 179 ALA A C 1
ATOM 1418 O O . ALA A 1 179 ? 14.328 -12.82 -2.84 1 58.44 179 ALA A O 1
ATOM 1419 N N . GLU A 1 180 ? 15.875 -11.375 -3.299 1 49.59 180 GLU A N 1
ATOM 1420 C CA . GLU A 1 180 ? 16.672 -12.336 -4.066 1 49.59 180 GLU A CA 1
ATOM 1421 C C . GLU A 1 180 ? 17.312 -13.367 -3.154 1 49.59 180 GLU A C 1
ATOM 1423 O O . GLU A 1 180 ? 17.688 -13.055 -2.021 1 49.59 180 GLU A O 1
ATOM 1428 N N . ASP A 1 181 ? 16.75 -14.555 -3.018 1 41.12 181 ASP A N 1
ATOM 1429 C CA . ASP A 1 181 ? 17.688 -15.531 -2.457 1 41.12 181 ASP A CA 1
ATOM 1430 C C . ASP A 1 181 ? 19.125 -15.188 -2.838 1 41.12 181 ASP A C 1
ATOM 1432 O O . ASP A 1 181 ? 19.438 -15.047 -4.02 1 41.12 181 ASP A O 1
ATOM 1436 N N . SER A 1 182 ? 19.797 -14.289 -2.156 1 31.45 182 SER A N 1
ATOM 1437 C CA . SER A 1 182 ? 21.234 -14.516 -2.27 1 31.45 182 SER A CA 1
ATOM 1438 C C . SER A 1 182 ? 21.578 -15.992 -2.102 1 31.45 182 SER A C 1
ATOM 1440 O O . SER A 1 182 ? 20.984 -16.672 -1.26 1 31.45 182 SER A O 1
ATOM 1442 N N . MET B 1 1 ? -8.812 -2.096 -29.938 1 44.31 1 MET B N 1
ATOM 1443 C CA . MET B 1 1 ? -8.453 -2.627 -28.625 1 44.31 1 MET B CA 1
ATOM 1444 C C . MET B 1 1 ? -8.586 -4.145 -28.594 1 44.31 1 MET B C 1
ATOM 1446 O O . MET B 1 1 ? -9.594 -4.691 -29.047 1 44.31 1 MET B O 1
ATOM 1450 N N . ASP B 1 2 ? -7.504 -4.922 -28.594 1 55.91 2 ASP B N 1
ATOM 1451 C CA . ASP B 1 2 ? -7.48 -6.375 -28.688 1 55.91 2 ASP B CA 1
ATOM 1452 C C . ASP B 1 2 ? -8.5 -7.016 -27.75 1 55.91 2 ASP B C 1
ATOM 1454 O O . ASP B 1 2 ? -8.438 -6.82 -26.531 1 55.91 2 ASP B O 1
ATOM 1458 N N . ASP B 1 3 ? -9.602 -7.32 -28.234 1 65.38 3 ASP B N 1
ATOM 1459 C CA . ASP B 1 3 ? -10.742 -7.969 -27.609 1 65.38 3 ASP B CA 1
ATOM 1460 C C . ASP B 1 3 ? -10.289 -9.008 -26.578 1 65.38 3 ASP B C 1
ATOM 1462 O O . ASP B 1 3 ? -10.898 -9.156 -25.516 1 65.38 3 ASP B O 1
ATOM 1466 N N . GLN B 1 4 ? -9.273 -9.609 -26.953 1 61.62 4 GLN B N 1
ATOM 1467 C CA . GLN B 1 4 ? -8.734 -10.633 -26.062 1 61.62 4 GLN B CA 1
ATOM 1468 C C . GLN B 1 4 ? -8.172 -10.008 -24.781 1 61.62 4 GLN B C 1
ATOM 1470 O O . GLN B 1 4 ? -8.352 -10.547 -23.688 1 61.62 4 GLN B O 1
ATOM 1475 N N . LEU B 1 5 ? -7.559 -8.922 -25.062 1 61.75 5 LEU B N 1
ATOM 1476 C CA . LEU B 1 5 ? -7.02 -8.203 -23.906 1 61.75 5 LEU B CA 1
ATOM 1477 C C . LEU B 1 5 ? -8.141 -7.711 -23 1 61.75 5 LEU B C 1
ATOM 1479 O O . LEU B 1 5 ? -8.039 -7.824 -21.766 1 61.75 5 LEU B O 1
ATOM 1483 N N . ALA B 1 6 ? -9.156 -7.25 -23.688 1 64.19 6 ALA B N 1
ATOM 1484 C CA . ALA B 1 6 ? -10.297 -6.762 -22.922 1 64.19 6 ALA B CA 1
ATOM 1485 C C . ALA B 1 6 ? -10.945 -7.891 -22.125 1 64.19 6 ALA B C 1
ATOM 1487 O O . ALA B 1 6 ? -11.352 -7.691 -20.969 1 64.19 6 ALA B O 1
ATOM 1488 N N . ALA B 1 7 ? -11.07 -9.039 -22.719 1 63.31 7 ALA B N 1
ATOM 1489 C CA . ALA B 1 7 ? -11.656 -10.195 -22.047 1 63.31 7 ALA B CA 1
ATOM 1490 C C . ALA B 1 7 ? -10.789 -10.648 -20.875 1 63.31 7 ALA B C 1
ATOM 1492 O O . ALA B 1 7 ? -11.312 -10.992 -19.812 1 63.31 7 ALA B O 1
ATOM 1493 N N . ARG B 1 8 ? -9.586 -10.57 -21.047 1 63.12 8 ARG B N 1
ATOM 1494 C CA . ARG B 1 8 ? -8.656 -10.945 -19.984 1 63.12 8 ARG B CA 1
ATOM 1495 C C . ARG B 1 8 ? -8.727 -9.977 -18.828 1 63.12 8 ARG B C 1
ATOM 1497 O O . ARG B 1 8 ? -8.672 -10.383 -17.656 1 63.12 8 ARG B O 1
ATOM 1504 N N . ILE B 1 9 ? -8.898 -8.781 -19.219 1 62.88 9 ILE B N 1
ATOM 1505 C CA . ILE B 1 9 ? -9.008 -7.746 -18.203 1 62.88 9 ILE B CA 1
ATOM 1506 C C . ILE B 1 9 ? -10.305 -7.926 -17.422 1 62.88 9 ILE B C 1
ATOM 1508 O O . ILE B 1 9 ? -10.312 -7.848 -16.188 1 62.88 9 ILE B O 1
ATOM 1512 N N . ALA B 1 10 ? -11.336 -8.195 -18.172 1 65 10 ALA B N 1
ATOM 1513 C CA . ALA B 1 10 ? -12.633 -8.398 -17.531 1 65 10 ALA B CA 1
ATOM 1514 C C . ALA B 1 10 ? -12.602 -9.586 -16.578 1 65 10 ALA B C 1
ATOM 1516 O O . ALA B 1 10 ? -13.188 -9.539 -15.5 1 65 10 ALA B O 1
ATOM 1517 N N . ASP B 1 11 ? -11.961 -10.609 -17.016 1 61.84 11 ASP B N 1
ATOM 1518 C CA . ASP B 1 11 ? -11.852 -11.82 -16.203 1 61.84 11 ASP B CA 1
ATOM 1519 C C . ASP B 1 11 ? -11.055 -11.555 -14.93 1 61.84 11 ASP B C 1
ATOM 1521 O O . ASP B 1 11 ? -11.391 -12.07 -13.867 1 61.84 11 ASP B O 1
ATOM 1525 N N . ARG B 1 12 ? -10.133 -10.719 -15.227 1 62.12 12 ARG B N 1
ATOM 1526 C CA . ARG B 1 12 ? -9.234 -10.445 -14.109 1 62.12 12 ARG B CA 1
ATOM 1527 C C . ARG B 1 12 ? -9.875 -9.492 -13.109 1 62.12 12 ARG B C 1
ATOM 1529 O O . ARG B 1 12 ? -9.555 -9.523 -11.914 1 62.12 12 ARG B O 1
ATOM 1536 N N . ARG B 1 13 ? -10.742 -8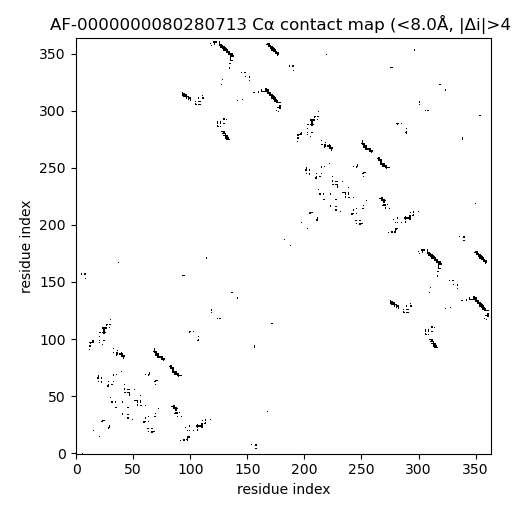.82 -13.648 1 63.97 13 ARG B N 1
ATOM 1537 C CA . ARG B 1 13 ? -11.414 -7.855 -12.781 1 63.97 13 ARG B CA 1
ATOM 1538 C C . ARG B 1 13 ? -12.703 -8.438 -12.203 1 63.97 13 ARG B C 1
ATOM 1540 O O . ARG B 1 13 ? -13.398 -7.773 -11.438 1 63.97 13 ARG B O 1
ATOM 1547 N N . ARG B 1 14 ? -12.859 -9.68 -12.586 1 68.25 14 ARG B N 1
ATOM 1548 C CA . ARG B 1 14 ? -14.094 -10.266 -12.07 1 68.25 14 ARG B CA 1
ATOM 1549 C C . ARG B 1 14 ? -14.016 -10.469 -10.562 1 68.25 14 ARG B C 1
ATOM 1551 O O . ARG B 1 14 ? -12.93 -10.648 -10.008 1 68.25 14 ARG B O 1
ATOM 1558 N N . GLU B 1 15 ? -15.141 -10.398 -9.984 1 68.12 15 GLU B N 1
ATOM 1559 C CA . GLU B 1 15 ? -15.227 -10.672 -8.547 1 68.12 15 GLU B CA 1
ATOM 1560 C C . GLU B 1 15 ? -14.797 -12.102 -8.234 1 68.12 15 GLU B C 1
ATOM 1562 O O . GLU B 1 15 ? -15.125 -13.031 -8.969 1 68.12 15 GLU B O 1
ATOM 1567 N N . ALA B 1 16 ? -13.914 -12.188 -7.215 1 70.94 16 ALA B N 1
ATOM 1568 C CA . ALA B 1 16 ? -13.539 -13.523 -6.758 1 70.94 16 ALA B CA 1
ATOM 1569 C C . ALA B 1 16 ? -14.766 -14.328 -6.336 1 70.94 16 ALA B C 1
ATOM 1571 O O . ALA B 1 16 ? -15.703 -13.773 -5.762 1 70.94 16 ALA B O 1
ATOM 1572 N N . THR B 1 17 ? -14.758 -15.555 -6.789 1 76.44 17 THR B N 1
ATOM 1573 C CA . THR B 1 17 ? -15.75 -16.453 -6.203 1 76.44 17 THR B CA 1
ATOM 1574 C C . THR B 1 17 ? -15.539 -16.578 -4.699 1 76.44 17 THR B C 1
ATOM 1576 O O . THR B 1 17 ? -14.5 -16.188 -4.176 1 76.44 17 THR B O 1
ATOM 1579 N N . ALA B 1 18 ? -16.578 -17.062 -4.043 1 76 18 ALA B N 1
ATOM 1580 C CA . ALA B 1 18 ? -16.469 -17.266 -2.602 1 76 18 ALA B CA 1
ATOM 1581 C C . ALA B 1 18 ? -15.258 -18.125 -2.262 1 76 18 ALA B C 1
ATOM 1583 O O . ALA B 1 18 ? -14.562 -17.875 -1.275 1 76 18 ALA B O 1
ATOM 1584 N N . ARG B 1 19 ? -15.109 -19.172 -3.098 1 79.25 19 ARG B N 1
ATOM 1585 C CA . ARG B 1 19 ? -13.992 -20.078 -2.869 1 79.25 19 ARG B CA 1
ATOM 1586 C C . ARG B 1 19 ? -12.656 -19.359 -3.068 1 79.25 19 ARG B C 1
ATOM 1588 O O . ARG B 1 19 ? -11.727 -19.531 -2.273 1 79.25 19 ARG B O 1
ATOM 1595 N N . GLU B 1 20 ? -12.516 -18.562 -4.047 1 78.38 20 GLU B N 1
ATOM 1596 C CA . GLU B 1 20 ? -11.305 -17.781 -4.312 1 78.38 20 GLU B CA 1
ATOM 1597 C C . GLU B 1 20 ? -11.039 -16.766 -3.203 1 78.38 20 GLU B C 1
ATOM 1599 O O . GLU B 1 20 ? -9.906 -16.625 -2.738 1 78.38 20 GLU B O 1
ATOM 1604 N N . ALA B 1 21 ? -12.117 -16.156 -2.818 1 77.12 21 ALA B N 1
ATOM 1605 C CA . ALA B 1 21 ? -11.992 -15.141 -1.773 1 77.12 21 ALA B CA 1
ATOM 1606 C C . ALA B 1 21 ? -11.477 -15.75 -0.474 1 77.12 21 ALA B C 1
ATOM 1608 O O . ALA B 1 21 ? -10.617 -15.172 0.19 1 77.12 21 ALA B O 1
ATOM 1609 N N . LYS B 1 22 ? -12.031 -16.859 -0.191 1 78.38 22 LYS B N 1
ATOM 1610 C CA . LYS B 1 22 ? -11.594 -17.547 1.021 1 78.38 22 LYS B CA 1
ATOM 1611 C C . LYS B 1 22 ? -10.133 -17.969 0.917 1 78.38 22 LYS B C 1
ATOM 1613 O O . LYS B 1 22 ? -9.383 -17.859 1.89 1 78.38 22 LYS B O 1
ATOM 1618 N N . ALA B 1 23 ? -9.82 -18.453 -0.218 1 82.19 23 ALA B N 1
ATOM 1619 C CA . ALA B 1 23 ? -8.438 -18.875 -0.432 1 82.19 23 ALA B CA 1
ATOM 1620 C C . ALA B 1 23 ? -7.48 -17.703 -0.359 1 82.19 23 ALA B C 1
ATOM 1622 O O . ALA B 1 23 ? -6.402 -17.797 0.232 1 82.19 23 ALA B O 1
ATOM 1623 N N . LEU B 1 24 ? -7.938 -16.609 -0.832 1 80.31 24 LEU B N 1
ATOM 1624 C CA . LEU B 1 24 ? -7.082 -15.438 -0.945 1 80.31 24 LEU B CA 1
ATOM 1625 C C . LEU B 1 24 ? -7.07 -14.648 0.358 1 80.31 24 LEU B C 1
ATOM 1627 O O . LEU B 1 24 ? -6.203 -13.797 0.566 1 80.31 24 LEU B O 1
ATOM 1631 N N . GLY B 1 25 ? -8.031 -14.922 1.195 1 81.44 25 GLY B N 1
ATOM 1632 C CA . GLY B 1 25 ? -8.125 -14.203 2.457 1 81.44 25 GLY B CA 1
ATOM 1633 C C . GLY B 1 25 ? -7.152 -14.711 3.504 1 81.44 25 GLY B C 1
ATOM 1634 O O . GLY B 1 25 ? -7.047 -14.133 4.586 1 81.44 25 GLY B O 1
ATOM 1635 N N . HIS B 1 26 ? -6.453 -15.742 3.154 1 84.81 26 HIS B N 1
ATOM 1636 C CA . HIS B 1 26 ? -5.512 -16.312 4.105 1 84.81 26 HIS B CA 1
ATOM 1637 C C . HIS B 1 26 ? -4.078 -15.914 3.781 1 84.81 26 HIS B C 1
ATOM 1639 O O . HIS B 1 26 ? -3.539 -16.297 2.742 1 84.81 26 HIS B O 1
ATOM 1645 N N . PRO B 1 27 ? -3.473 -15.281 4.762 1 86.12 27 PRO B N 1
ATOM 1646 C CA . PRO B 1 27 ? -2.141 -14.742 4.473 1 86.12 27 PRO B CA 1
ATOM 1647 C C . PRO B 1 27 ? -1.144 -15.812 4.055 1 86.12 27 PRO B C 1
ATOM 1649 O O . PRO B 1 27 ? -0.351 -15.602 3.133 1 86.12 27 PRO B O 1
ATOM 1652 N N . LEU B 1 28 ? -1.169 -16.891 4.664 1 87.56 28 LEU B N 1
ATOM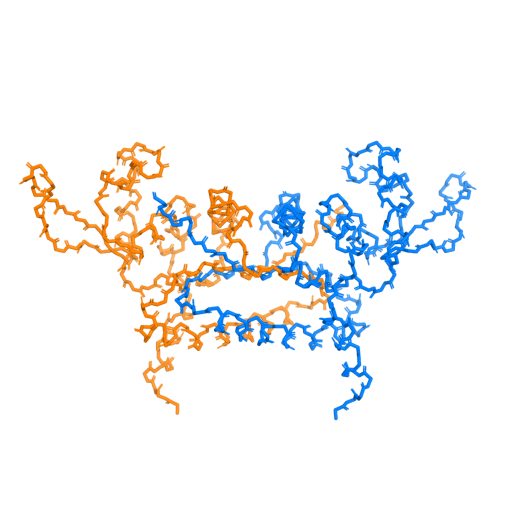 1653 C CA . LEU B 1 28 ? -0.231 -17.953 4.316 1 87.56 28 LEU B CA 1
ATOM 1654 C C . LEU B 1 28 ? -0.464 -18.453 2.891 1 87.56 28 LEU B C 1
ATOM 1656 O O . LEU B 1 28 ? 0.491 -18.734 2.166 1 87.56 28 LEU B O 1
ATOM 1660 N N . ARG B 1 29 ? -1.697 -18.531 2.48 1 88.19 29 ARG B N 1
ATOM 1661 C CA . ARG B 1 29 ? -2.006 -18.984 1.125 1 88.19 29 ARG B CA 1
ATOM 1662 C C . ARG B 1 29 ? -1.504 -17.984 0.092 1 88.19 29 ARG B C 1
ATOM 1664 O O . ARG B 1 29 ? -1.057 -18.359 -0.99 1 88.19 29 ARG B O 1
ATOM 1671 N N . LEU B 1 30 ? -1.581 -16.797 0.499 1 85.12 30 LEU B N 1
ATOM 1672 C CA . LEU B 1 30 ? -1.072 -15.758 -0.395 1 85.12 30 LEU B CA 1
ATOM 1673 C C . LEU B 1 30 ? 0.442 -15.859 -0.541 1 85.12 30 LEU B C 1
ATOM 1675 O O . LEU B 1 30 ? 0.981 -15.648 -1.629 1 85.12 30 LEU B O 1
ATOM 1679 N N . ARG B 1 31 ? 1.087 -16.188 0.499 1 86.12 31 ARG B N 1
ATOM 1680 C CA . ARG B 1 31 ? 2.533 -16.375 0.434 1 86.12 31 ARG B CA 1
ATOM 1681 C C . ARG B 1 31 ? 2.891 -17.594 -0.416 1 86.12 31 ARG B C 1
ATOM 1683 O O . ARG B 1 31 ? 3.85 -17.547 -1.188 1 86.12 31 ARG B O 1
ATOM 1690 N N . VAL B 1 32 ? 2.1 -18.578 -0.284 1 89.19 32 VAL B N 1
ATOM 1691 C CA . VAL B 1 32 ? 2.295 -19.766 -1.107 1 89.19 32 VAL B CA 1
ATOM 1692 C C . VAL B 1 32 ? 2.145 -19.406 -2.584 1 89.19 32 VAL B C 1
ATOM 1694 O O . VAL B 1 32 ? 2.973 -19.797 -3.41 1 89.19 32 VAL B O 1
ATOM 1697 N N . LEU B 1 33 ? 1.071 -18.688 -2.85 1 85.31 33 LEU B N 1
ATOM 1698 C CA . LEU B 1 33 ? 0.805 -18.281 -4.227 1 85.31 33 LEU B CA 1
ATOM 1699 C C . LEU B 1 33 ? 1.963 -17.469 -4.785 1 85.31 33 LEU B C 1
ATOM 1701 O O . LEU B 1 33 ? 2.357 -17.656 -5.941 1 85.31 33 LEU B O 1
ATOM 1705 N N . ARG B 1 34 ? 2.453 -16.641 -4.016 1 81.75 34 ARG B N 1
ATOM 1706 C CA . ARG B 1 34 ? 3.576 -15.82 -4.441 1 81.75 34 ARG B CA 1
ATOM 1707 C C . ARG B 1 34 ? 4.797 -16.672 -4.758 1 81.75 34 ARG B C 1
ATOM 1709 O O . ARG B 1 34 ? 5.43 -16.5 -5.805 1 81.75 34 ARG B O 1
ATOM 1716 N N . LEU B 1 35 ? 5.141 -17.5 -3.869 1 83.56 35 LEU B N 1
ATOM 1717 C CA . LEU B 1 35 ? 6.312 -18.344 -4.047 1 83.56 35 LEU B CA 1
ATOM 1718 C C . LEU B 1 35 ? 6.168 -19.219 -5.293 1 83.56 35 LEU B C 1
ATOM 1720 O O . LEU B 1 35 ? 7.117 -19.359 -6.07 1 83.56 35 LEU B O 1
ATOM 1724 N N . CYS B 1 36 ? 4.957 -19.672 -5.488 1 86.06 36 CYS B N 1
ATOM 1725 C CA . CYS B 1 36 ? 4.711 -20.547 -6.629 1 86.06 36 CYS B CA 1
ATOM 1726 C C . CYS B 1 36 ? 4.582 -19.75 -7.918 1 86.06 36 CYS B C 1
ATOM 1728 O O . CYS B 1 36 ? 4.574 -20.312 -9.008 1 86.06 36 CYS B O 1
ATOM 1730 N N . GLY B 1 37 ? 4.336 -18.5 -7.762 1 78.69 37 GLY B N 1
ATOM 1731 C CA . GLY B 1 37 ? 4.348 -17.609 -8.914 1 78.69 37 GLY B CA 1
ATOM 1732 C C . GLY B 1 37 ? 5.742 -17.375 -9.469 1 78.69 37 GLY B C 1
ATOM 1733 O O . GLY B 1 37 ? 5.902 -17.109 -10.664 1 78.69 37 GLY B O 1
ATOM 1734 N N . GLU B 1 38 ? 6.727 -17.484 -8.656 1 75.56 38 GLU B N 1
ATOM 1735 C CA . GLU B 1 38 ? 8.117 -17.25 -9.047 1 75.56 38 GLU B CA 1
ATOM 1736 C C . GLU B 1 38 ? 8.734 -18.516 -9.633 1 75.56 38 GLU B C 1
ATOM 1738 O O . GLU B 1 38 ? 9.516 -18.453 -10.586 1 75.56 38 GLU B O 1
ATOM 1743 N N . ARG B 1 39 ? 8.43 -19.609 -9 1 82.62 39 ARG B N 1
ATOM 1744 C CA . ARG B 1 39 ? 8.953 -20.891 -9.461 1 82.62 39 ARG B CA 1
ATOM 1745 C C . ARG B 1 39 ? 8.094 -22.047 -8.977 1 82.62 39 ARG B C 1
ATOM 1747 O O . ARG B 1 39 ? 7.234 -21.875 -8.109 1 82.62 39 ARG B O 1
ATOM 1754 N N . GLU B 1 40 ? 8.266 -23.172 -9.641 1 90.88 40 GLU B N 1
ATOM 1755 C CA . GLU B 1 40 ? 7.598 -24.391 -9.203 1 90.88 40 GLU B CA 1
ATOM 1756 C C . GLU B 1 40 ? 8.203 -24.922 -7.906 1 90.88 40 GLU B C 1
ATOM 1758 O O . GLU B 1 40 ? 9.422 -25.094 -7.812 1 90.88 40 GLU B O 1
ATOM 1763 N N . LEU B 1 41 ? 7.34 -25.125 -6.926 1 93.75 41 LEU B N 1
ATOM 1764 C CA . LEU B 1 41 ? 7.84 -25.594 -5.637 1 93.75 41 LEU B CA 1
ATOM 1765 C C . LEU B 1 41 ? 7.031 -26.781 -5.137 1 93.75 41 LEU B C 1
ATOM 1767 O O . LEU B 1 41 ? 5.809 -26.812 -5.309 1 93.75 41 LEU B O 1
ATOM 1771 N N . THR B 1 42 ? 7.754 -27.703 -4.551 1 94.94 42 THR B N 1
ATOM 1772 C CA . THR B 1 42 ? 7.078 -28.812 -3.883 1 94.94 42 THR B CA 1
ATOM 1773 C C . THR B 1 42 ? 6.539 -28.375 -2.525 1 94.94 42 THR B C 1
ATOM 1775 O O . THR B 1 42 ? 6.91 -27.312 -2.014 1 94.94 42 THR B O 1
ATOM 1778 N N . ASN B 1 43 ? 5.621 -29.25 -1.992 1 95.31 43 ASN B N 1
ATOM 1779 C CA . ASN B 1 43 ? 5.121 -28.984 -0.648 1 95.31 43 ASN B CA 1
ATOM 1780 C C . ASN B 1 43 ? 6.258 -28.891 0.365 1 95.31 43 ASN B C 1
ATOM 1782 O O . ASN B 1 43 ? 6.23 -28.047 1.26 1 95.31 43 ASN B O 1
ATOM 1786 N N . LYS B 1 44 ? 7.215 -29.703 0.211 1 93.69 44 LYS B N 1
ATOM 1787 C CA . LYS B 1 44 ? 8.359 -29.703 1.114 1 93.69 44 LYS B CA 1
ATOM 1788 C C . LYS B 1 44 ? 9.141 -28.391 1.025 1 93.69 44 LYS B C 1
ATOM 1790 O O . LYS B 1 44 ? 9.484 -27.797 2.051 1 93.69 44 LYS B O 1
ATOM 1795 N N . GLU B 1 45 ? 9.422 -28.016 -0.134 1 93.94 45 GLU B N 1
ATOM 1796 C CA . GLU B 1 45 ? 10.133 -26.75 -0.35 1 93.94 45 GLU B CA 1
ATOM 1797 C C . GLU B 1 45 ? 9.336 -25.562 0.189 1 93.94 45 GLU B C 1
ATOM 1799 O O . GLU B 1 45 ? 9.906 -24.656 0.789 1 93.94 45 GLU B O 1
ATOM 1804 N N . LEU B 1 46 ? 8.047 -25.562 -0.087 1 94.69 46 LEU B N 1
ATOM 1805 C CA . LEU B 1 46 ? 7.176 -24.5 0.41 1 94.69 46 LEU B CA 1
ATOM 1806 C C . LEU B 1 46 ? 7.207 -24.438 1.934 1 94.69 46 LEU B C 1
ATOM 1808 O O . LEU B 1 46 ? 7.34 -23.359 2.514 1 94.69 46 LEU B O 1
ATOM 1812 N N . ALA B 1 47 ? 7.125 -25.594 2.57 1 94.94 47 ALA B N 1
ATOM 1813 C CA . ALA B 1 47 ? 7.141 -25.656 4.027 1 94.94 47 ALA B CA 1
ATOM 1814 C C . ALA B 1 47 ? 8.438 -25.094 4.59 1 94.94 47 ALA B C 1
ATOM 1816 O O . ALA B 1 47 ? 8.422 -24.328 5.559 1 94.94 47 ALA B O 1
ATOM 1817 N N . GLU B 1 48 ? 9.508 -25.438 3.994 1 93.56 48 GLU B N 1
ATOM 1818 C CA . GLU B 1 48 ? 10.82 -24.953 4.422 1 93.56 48 GLU B CA 1
ATOM 1819 C C . GLU B 1 48 ? 10.922 -23.438 4.285 1 93.56 48 GLU B C 1
ATOM 1821 O O . GLU B 1 48 ? 11.391 -22.75 5.203 1 93.56 48 GLU B O 1
ATOM 1826 N N . ARG B 1 49 ? 10.438 -22.969 3.209 1 88.5 49 ARG B N 1
ATOM 1827 C CA . ARG B 1 49 ? 10.547 -21.531 2.934 1 88.5 49 ARG B CA 1
ATOM 1828 C C . ARG B 1 49 ? 9.617 -20.734 3.836 1 88.5 49 ARG B C 1
ATOM 1830 O O . ARG B 1 49 ? 9.938 -19.594 4.211 1 88.5 49 ARG B O 1
ATOM 1837 N N . LEU B 1 50 ? 8.5 -21.266 4.148 1 89.94 50 LEU B N 1
ATOM 1838 C CA . LEU B 1 50 ? 7.504 -20.562 4.945 1 89.94 50 LEU B CA 1
ATOM 1839 C C . LEU B 1 50 ? 7.727 -20.797 6.434 1 89.94 50 LEU B C 1
ATOM 1841 O O . LEU B 1 50 ? 7.148 -20.094 7.27 1 89.94 50 LEU B O 1
ATOM 1845 N N . GLY B 1 51 ? 8.586 -21.719 6.762 1 91.75 51 GLY B N 1
ATOM 1846 C CA . GLY B 1 51 ? 8.805 -22.062 8.156 1 91.75 51 GLY B CA 1
ATOM 1847 C C . GLY B 1 51 ? 7.57 -22.641 8.828 1 91.75 51 GLY B C 1
ATOM 1848 O O . GLY B 1 51 ? 7.242 -22.266 9.953 1 91.75 51 GLY B O 1
ATOM 1849 N N . LYS B 1 52 ? 6.871 -23.375 8.109 1 94.5 52 LYS B N 1
ATOM 1850 C CA . LYS B 1 52 ? 5.641 -23.984 8.609 1 94.5 52 LYS B CA 1
ATOM 1851 C C . LYS B 1 52 ? 5.684 -25.5 8.477 1 94.5 52 LYS B C 1
ATOM 1853 O O . LYS B 1 52 ? 6.512 -26.047 7.746 1 94.5 52 LYS B O 1
ATOM 1858 N N . ASP B 1 53 ? 4.852 -26.172 9.156 1 95.5 53 ASP B N 1
ATOM 1859 C CA . ASP B 1 53 ? 4.723 -27.625 9.086 1 95.5 53 ASP B CA 1
ATOM 1860 C C . ASP B 1 53 ? 4.188 -28.062 7.727 1 95.5 53 ASP B C 1
ATOM 1862 O O . ASP B 1 53 ? 3.27 -27.453 7.184 1 95.5 53 ASP B O 1
ATOM 1866 N N . PRO B 1 54 ? 4.793 -29.188 7.18 1 95.38 54 PRO B N 1
ATOM 1867 C CA . PRO B 1 54 ? 4.391 -29.656 5.848 1 95.38 54 PRO B CA 1
ATOM 1868 C C . PRO B 1 54 ? 2.9 -29.984 5.766 1 95.38 54 PRO B C 1
ATOM 1870 O O . PRO B 1 54 ? 2.275 -29.766 4.723 1 95.38 54 PRO B O 1
ATOM 1873 N N . GLY B 1 55 ? 2.412 -30.484 6.812 1 96.38 55 GLY B N 1
ATOM 1874 C CA . GLY B 1 55 ? 0.992 -30.797 6.793 1 96.38 55 GLY B CA 1
ATOM 1875 C C . GLY B 1 55 ? 0.115 -29.562 6.625 1 96.38 55 GLY B C 1
ATOM 1876 O O . GLY B 1 55 ? -0.824 -29.578 5.824 1 96.38 55 GLY B O 1
ATOM 1877 N N . THR B 1 56 ? 0.402 -28.578 7.383 1 95.06 56 THR B N 1
ATOM 1878 C CA . THR B 1 56 ? -0.307 -27.312 7.289 1 95.06 56 THR B CA 1
ATOM 1879 C C . THR B 1 56 ? -0.18 -26.719 5.887 1 95.06 56 THR B C 1
ATOM 1881 O O . THR B 1 56 ? -1.169 -26.266 5.309 1 95.06 56 THR B O 1
ATOM 1884 N N . VAL B 1 57 ? 1 -26.719 5.375 1 96.31 57 VAL B N 1
ATOM 1885 C CA . VAL B 1 57 ? 1.247 -26.141 4.055 1 96.31 57 VAL B CA 1
ATOM 1886 C C . VAL B 1 57 ? 0.479 -26.938 3 1 96.31 57 VAL B C 1
ATOM 1888 O O . VAL B 1 57 ? -0.145 -26.344 2.109 1 96.31 57 VAL B O 1
ATOM 1891 N N . LEU B 1 58 ? 0.472 -28.234 3.141 1 96.38 58 LEU B N 1
ATOM 1892 C CA . LEU B 1 58 ? -0.23 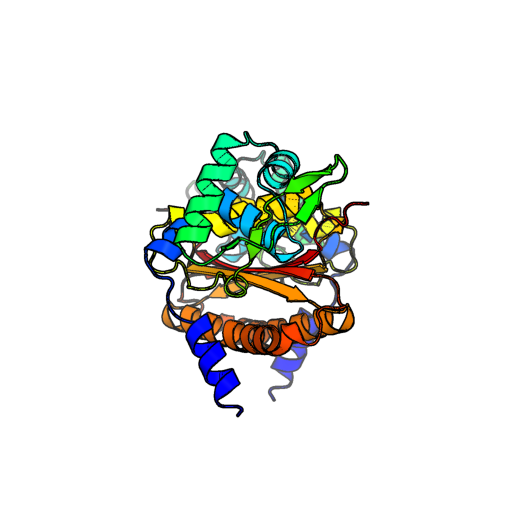-29.062 2.17 1 96.38 58 LEU B CA 1
ATOM 1893 C C . LEU B 1 58 ? -1.725 -28.766 2.172 1 96.38 58 LEU B C 1
ATOM 1895 O O . LEU B 1 58 ? -2.354 -28.719 1.113 1 96.38 58 LEU B O 1
ATOM 1899 N N . TYR B 1 59 ? -2.223 -28.609 3.303 1 96.19 59 TYR B N 1
ATOM 1900 C CA . TYR B 1 59 ? -3.633 -28.25 3.412 1 96.19 59 TYR B CA 1
ATOM 1901 C C . TYR B 1 59 ? -3.932 -26.969 2.627 1 96.19 59 TYR B C 1
ATOM 1903 O O . TYR B 1 59 ? -4.906 -26.922 1.875 1 96.19 59 TYR B O 1
ATOM 1911 N N . HIS B 1 60 ? -3.16 -25.984 2.836 1 94.62 60 HIS B N 1
ATOM 1912 C CA . HIS B 1 60 ? -3.381 -24.719 2.164 1 94.62 60 HIS B CA 1
ATOM 1913 C C . HIS B 1 60 ? -3.145 -24.828 0.662 1 94.62 60 HIS B C 1
ATOM 1915 O O . HIS B 1 60 ? -3.857 -24.219 -0.135 1 94.62 60 HIS B O 1
ATOM 1921 N N . VAL B 1 61 ? -2.145 -25.609 0.331 1 95.56 61 VAL B N 1
ATOM 1922 C CA . VAL B 1 61 ? -1.871 -25.828 -1.084 1 95.56 61 VAL B CA 1
ATOM 1923 C C . VAL B 1 61 ? -3.088 -26.484 -1.746 1 95.56 61 VAL B C 1
ATOM 1925 O O . VAL B 1 61 ? -3.506 -26.062 -2.828 1 95.56 61 VAL B O 1
ATOM 1928 N N . ARG B 1 62 ? -3.656 -27.422 -1.127 1 95.38 62 ARG B N 1
ATOM 1929 C CA . ARG B 1 62 ? -4.836 -28.094 -1.661 1 95.38 62 ARG B CA 1
ATOM 1930 C C . ARG B 1 62 ? -6 -27.109 -1.811 1 95.38 62 ARG B C 1
ATOM 1932 O O . ARG B 1 62 ? -6.738 -27.172 -2.797 1 95.38 62 ARG B O 1
ATOM 1939 N N . GLN B 1 63 ? -6.176 -26.312 -0.823 1 93.31 63 GLN B N 1
ATOM 1940 C CA . GLN B 1 63 ? -7.223 -25.297 -0.921 1 93.31 63 GLN B CA 1
ATOM 1941 C C . GLN B 1 63 ? -7.004 -24.391 -2.133 1 93.31 63 GLN B C 1
ATOM 1943 O O . GLN B 1 63 ? -7.957 -24.031 -2.824 1 93.31 63 GLN B O 1
ATOM 1948 N N . LEU B 1 64 ? -5.789 -23.969 -2.363 1 91.5 64 LEU B N 1
ATOM 1949 C CA . LEU B 1 64 ? -5.449 -23.109 -3.484 1 91.5 64 LEU B CA 1
ATOM 1950 C C . LEU B 1 64 ? -5.668 -23.828 -4.812 1 91.5 64 LEU B C 1
ATOM 1952 O O . LEU B 1 64 ? -6.133 -23.219 -5.781 1 91.5 64 LEU B O 1
ATOM 1956 N N . VAL B 1 65 ? -5.359 -25.094 -4.82 1 91.75 65 VAL B N 1
ATOM 1957 C CA . VAL B 1 65 ? -5.574 -25.891 -6.023 1 91.75 65 VAL B CA 1
ATOM 1958 C C . VAL B 1 65 ? -7.07 -26.016 -6.297 1 91.75 65 VAL B C 1
ATOM 1960 O O . VAL B 1 65 ? -7.52 -25.828 -7.43 1 91.75 65 VAL B O 1
ATOM 1963 N N . GLU B 1 66 ? -7.773 -26.312 -5.234 1 91.25 66 GLU B N 1
ATOM 1964 C CA . GLU B 1 66 ? -9.219 -26.438 -5.359 1 91.25 66 GLU B CA 1
ATOM 1965 C C . GLU B 1 66 ? -9.859 -25.141 -5.848 1 91.25 66 GLU B C 1
ATOM 1967 O O . GLU B 1 66 ? -10.844 -25.172 -6.586 1 91.25 66 GLU B O 1
ATOM 1972 N N . ALA B 1 67 ? -9.297 -24.047 -5.445 1 86.19 67 ALA B N 1
ATOM 1973 C CA . ALA B 1 67 ? -9.805 -22.734 -5.848 1 86.19 67 ALA B CA 1
ATOM 1974 C C . ALA B 1 67 ? -9.32 -22.359 -7.246 1 86.19 67 ALA B C 1
ATOM 1976 O O . ALA B 1 67 ? -9.703 -21.312 -7.781 1 86.19 67 ALA B O 1
ATOM 1977 N N . GLY B 1 68 ? -8.461 -23.156 -7.828 1 84.81 68 GLY B N 1
ATOM 1978 C CA . GLY B 1 68 ? -7.969 -22.906 -9.172 1 84.81 68 GLY B CA 1
ATOM 1979 C C . GLY B 1 68 ? -6.844 -21.891 -9.219 1 84.81 68 GLY B C 1
ATOM 1980 O O . GLY B 1 68 ? -6.551 -21.328 -10.281 1 84.81 68 GLY B O 1
ATOM 1981 N N . LEU B 1 69 ? -6.16 -21.641 -8.141 1 85.12 69 LEU B N 1
ATOM 1982 C CA . LEU B 1 69 ? -5.113 -20.625 -8.047 1 85.12 69 LEU B CA 1
ATOM 1983 C C . LEU B 1 69 ? -3.732 -21.25 -8.172 1 85.12 69 LEU B C 1
ATOM 1985 O O . LEU B 1 69 ? -2.756 -20.562 -8.477 1 85.12 69 LEU B O 1
ATOM 1989 N N . LEU B 1 70 ? -3.682 -22.516 -7.848 1 90.56 70 LEU B N 1
ATOM 1990 C CA . LEU B 1 70 ? -2.482 -23.328 -8.031 1 90.56 70 LEU B CA 1
ATOM 1991 C C . LEU B 1 70 ? -2.781 -24.562 -8.875 1 90.56 70 LEU B C 1
ATOM 1993 O O . LEU B 1 70 ? -3.93 -25 -8.953 1 90.56 70 LEU B O 1
ATOM 1997 N N . GLU B 1 71 ? -1.811 -25 -9.523 1 92.31 71 GLU B N 1
ATOM 1998 C CA . GLU B 1 71 ? -1.926 -26.266 -10.242 1 92.31 71 GLU B CA 1
ATOM 1999 C C . GLU B 1 71 ? -0.667 -27.109 -10.07 1 92.31 71 GLU B C 1
ATOM 2001 O O . GLU B 1 71 ? 0.417 -26.578 -9.82 1 92.31 71 GLU B O 1
ATOM 2006 N N . GLN B 1 72 ? -0.897 -28.406 -10.141 1 92.88 72 GLN B N 1
ATOM 2007 C CA . GLN B 1 72 ? 0.242 -29.312 -10.078 1 92.88 72 GLN B CA 1
ATOM 2008 C C . GLN B 1 72 ? 1.062 -29.266 -11.367 1 92.88 72 GLN B C 1
ATOM 2010 O O . GLN B 1 72 ? 0.512 -29.344 -12.469 1 92.88 72 GLN B O 1
ATOM 2015 N N . ALA B 1 73 ? 2.309 -29.047 -11.148 1 91.62 73 ALA B N 1
ATOM 2016 C CA . ALA B 1 73 ? 3.223 -29.062 -12.289 1 91.62 73 ALA B CA 1
ATOM 2017 C C . ALA B 1 73 ? 3.66 -30.484 -12.625 1 91.62 73 ALA B C 1
ATOM 2019 O O . ALA B 1 73 ? 3.404 -31.406 -11.852 1 91.62 73 ALA B O 1
ATOM 2020 N N . PRO B 1 74 ? 4.277 -30.609 -13.828 1 90.75 74 PRO B N 1
ATOM 2021 C CA . PRO B 1 74 ? 4.75 -31.938 -14.195 1 90.75 74 PRO B CA 1
ATOM 2022 C C . PRO B 1 74 ? 5.754 -32.5 -13.195 1 90.75 74 PRO B C 1
ATOM 2024 O O . PRO B 1 74 ? 6.57 -31.766 -12.648 1 90.75 74 PRO B O 1
ATOM 2027 N N . VAL B 1 75 ? 5.59 -33.812 -13.039 1 91.19 75 VAL B N 1
ATOM 2028 C CA . VAL B 1 75 ? 6.48 -34.531 -12.117 1 91.19 75 VAL B CA 1
ATOM 2029 C C . VAL B 1 75 ? 7.926 -34.406 -12.594 1 91.19 75 VAL B C 1
ATOM 2031 O O . VAL B 1 75 ? 8.203 -34.469 -13.789 1 91.19 75 VAL B O 1
ATOM 2034 N N . ARG B 1 76 ? 8.711 -34.094 -11.617 1 89.56 76 ARG B N 1
ATOM 2035 C CA . ARG B 1 76 ? 10.133 -34 -11.938 1 89.56 76 ARG B CA 1
ATOM 2036 C C . ARG B 1 76 ? 10.977 -34.812 -10.953 1 89.56 76 ARG B C 1
ATOM 2038 O O . ARG B 1 76 ? 10.492 -35.219 -9.891 1 89.56 76 ARG B O 1
ATOM 2045 N N . THR B 1 77 ? 12.297 -35.156 -11.367 1 87.19 77 THR B N 1
ATOM 2046 C CA . THR B 1 77 ? 13.211 -35.906 -10.492 1 87.19 77 THR B CA 1
ATOM 2047 C C . THR B 1 77 ? 14.016 -34.938 -9.633 1 87.19 77 THR B C 1
ATOM 2049 O O . THR B 1 77 ? 14.68 -34.031 -10.148 1 87.19 77 THR B O 1
ATOM 2052 N N . GLY B 1 78 ? 13.859 -34.969 -8.344 1 81.31 78 GLY B N 1
ATOM 2053 C CA . GLY B 1 78 ? 14.586 -34.094 -7.414 1 81.31 78 GLY B CA 1
ATOM 2054 C C . GLY B 1 78 ? 16.062 -34.438 -7.316 1 81.31 78 GLY B C 1
ATOM 2055 O O . GLY B 1 78 ? 16.547 -35.344 -8 1 81.31 78 GLY B O 1
ATOM 2056 N N . ALA B 1 79 ? 16.875 -33.656 -6.543 1 76.94 79 ALA B N 1
ATOM 2057 C CA . ALA B 1 79 ? 18.312 -33.812 -6.379 1 76.94 79 ALA B CA 1
ATOM 2058 C C . ALA B 1 79 ? 18.656 -35.156 -5.797 1 76.94 79 ALA B C 1
ATOM 2060 O O . ALA B 1 79 ? 19.719 -35.719 -6.086 1 76.94 79 ALA B O 1
ATOM 2061 N N . SER B 1 80 ? 17.812 -35.719 -4.984 1 80.62 80 SER B N 1
ATOM 2062 C CA . SER B 1 80 ? 18.062 -37.031 -4.344 1 80.62 80 SER B CA 1
ATOM 2063 C C . SER B 1 80 ? 17.609 -38.188 -5.227 1 80.62 80 SER B C 1
ATOM 2065 O O . SER B 1 80 ? 17.766 -39.344 -4.863 1 80.62 80 SER B O 1
ATOM 2067 N N . GLY B 1 81 ? 17.078 -37.875 -6.406 1 83.06 81 GLY B N 1
ATOM 2068 C CA . GLY B 1 81 ? 16.562 -38.906 -7.285 1 83.06 81 GLY B CA 1
ATOM 2069 C C . GLY B 1 81 ? 15.094 -39.188 -7.074 1 83.06 81 GLY B C 1
ATOM 2070 O O . GLY B 1 81 ? 14.477 -39.906 -7.855 1 83.06 81 GLY B O 1
ATOM 2071 N N . ALA B 1 82 ? 14.578 -38.656 -6.012 1 84.88 82 ALA B N 1
ATOM 2072 C CA . ALA B 1 82 ? 13.164 -38.875 -5.715 1 84.88 82 ALA B CA 1
ATOM 2073 C C . ALA B 1 82 ? 12.273 -38.094 -6.688 1 84.88 82 ALA B C 1
ATOM 2075 O O . ALA B 1 82 ? 12.609 -37 -7.105 1 84.88 82 ALA B O 1
ATOM 2076 N N . LEU B 1 83 ? 11.148 -38.75 -7.07 1 88.12 83 LEU B N 1
ATOM 2077 C CA . LEU B 1 83 ? 10.156 -38.062 -7.883 1 88.12 83 LEU B CA 1
ATOM 2078 C C . LEU B 1 83 ? 9.453 -36.969 -7.07 1 88.12 83 LEU B C 1
ATOM 2080 O O . LEU B 1 83 ? 9.109 -37.188 -5.906 1 88.12 83 LEU B O 1
ATOM 2084 N N . GLU B 1 84 ? 9.438 -35.781 -7.629 1 90.75 84 GLU B N 1
ATOM 2085 C CA . GLU B 1 84 ? 8.812 -34.625 -6.965 1 90.75 84 GLU B CA 1
ATOM 2086 C C . GLU B 1 84 ? 7.617 -34.125 -7.762 1 90.75 84 GLU B C 1
ATOM 2088 O O . GLU B 1 84 ? 7.598 -34.219 -8.992 1 90.75 84 GLU B O 1
ATOM 2093 N N . LYS B 1 85 ? 6.629 -33.719 -7.027 1 92.5 85 LYS B N 1
ATOM 2094 C CA . LYS B 1 85 ? 5.434 -33.125 -7.621 1 92.5 85 LYS B CA 1
ATOM 2095 C C . LYS B 1 85 ? 5.293 -31.672 -7.227 1 92.5 85 LYS B C 1
ATOM 2097 O O . LYS B 1 85 ? 4.609 -31.344 -6.254 1 92.5 85 LYS B O 1
ATOM 2102 N N . PRO B 1 86 ? 5.824 -30.797 -7.992 1 95.06 86 PRO B N 1
ATOM 2103 C CA . PRO B 1 86 ? 5.785 -29.375 -7.621 1 95.06 86 PRO B CA 1
ATOM 2104 C C . PRO B 1 86 ? 4.469 -28.703 -8.008 1 95.06 86 PRO B C 1
ATOM 2106 O O . PRO B 1 86 ? 3.648 -29.297 -8.711 1 95.06 86 PRO B O 1
ATOM 2109 N N . TYR B 1 87 ? 4.227 -27.609 -7.418 1 94.75 87 TYR B N 1
ATOM 2110 C CA . TYR B 1 87 ? 3.078 -26.766 -7.711 1 94.75 87 TYR B CA 1
ATOM 2111 C C . TYR B 1 87 ? 3.518 -25.453 -8.367 1 94.75 87 TYR B C 1
ATOM 2113 O O . TYR B 1 87 ? 4.641 -25 -8.148 1 94.75 87 TYR B O 1
ATOM 2121 N N . ARG B 1 88 ? 2.65 -24.922 -9.188 1 88.5 88 ARG B N 1
ATOM 2122 C CA . ARG B 1 88 ? 2.871 -23.625 -9.82 1 88.5 88 ARG B CA 1
ATOM 2123 C C . ARG B 1 88 ? 1.584 -22.797 -9.859 1 88.5 88 ARG B C 1
ATOM 2125 O O . ARG B 1 88 ? 0.49 -23.344 -9.703 1 88.5 88 ARG B O 1
ATOM 2132 N N . GLY B 1 89 ? 1.794 -21.5 -9.922 1 82.81 89 GLY B N 1
ATOM 2133 C CA . GLY B 1 89 ? 0.625 -20.656 -10.07 1 82.81 89 GLY B CA 1
ATOM 2134 C C . GLY B 1 89 ? -0.185 -20.953 -11.32 1 82.81 89 GLY B C 1
ATOM 2135 O O . GLY B 1 89 ? 0.377 -21.281 -12.367 1 82.81 89 GLY B O 1
ATOM 2136 N N . ALA B 1 90 ? -1.506 -20.891 -11.133 1 74.06 90 ALA B N 1
ATOM 2137 C CA . ALA B 1 90 ? -2.391 -21.172 -12.266 1 74.06 90 ALA B CA 1
ATOM 2138 C C . ALA B 1 90 ? -2.564 -19.938 -13.141 1 74.06 90 ALA B C 1
ATOM 2140 O O . ALA B 1 90 ? -3.42 -19.922 -14.031 1 74.06 90 ALA B O 1
ATOM 2141 N N . GLY B 1 91 ? -1.666 -18.938 -13.133 1 61.03 91 GLY B N 1
ATOM 2142 C CA . GLY B 1 91 ? -1.694 -17.766 -13.984 1 61.03 91 GLY B CA 1
ATOM 2143 C C . GLY B 1 91 ? -2.738 -16.75 -13.562 1 61.03 91 GLY B C 1
ATOM 2144 O O . GLY B 1 91 ? -2.904 -15.711 -14.211 1 61.03 91 GLY B O 1
ATOM 2145 N N . LYS B 1 92 ? -3.621 -17 -12.648 1 55.81 92 LYS B N 1
ATOM 2146 C CA . LYS B 1 92 ? -4.758 -16.156 -12.312 1 55.81 92 LYS B CA 1
ATOM 2147 C C . LYS B 1 92 ? -4.387 -15.141 -11.227 1 55.81 92 LYS B C 1
ATOM 2149 O O . LYS B 1 92 ? -5.117 -14.18 -10.992 1 55.81 92 LYS B O 1
ATOM 2154 N N . SER B 1 93 ? -3.375 -15.352 -10.578 1 50.81 93 SER B N 1
ATOM 2155 C CA . SER B 1 93 ? -3.289 -14.789 -9.234 1 50.81 93 SER B CA 1
ATOM 2156 C C . SER B 1 93 ? -2.881 -13.32 -9.273 1 50.81 93 SER B C 1
ATOM 2158 O O . SER B 1 93 ? -2.824 -12.664 -8.234 1 50.81 93 SER B O 1
ATOM 2160 N N . TRP B 1 94 ? -2.314 -12.883 -10.453 1 53.69 94 TRP B N 1
ATOM 2161 C CA . TRP B 1 94 ? -1.581 -11.672 -10.117 1 53.69 94 TRP B CA 1
ATOM 2162 C C . TRP B 1 94 ? -2.521 -10.594 -9.578 1 53.69 94 TRP B C 1
ATOM 2164 O O . TRP B 1 94 ? -2.072 -9.578 -9.047 1 53.69 94 TRP B O 1
ATOM 2174 N N . TRP B 1 95 ? -3.768 -10.547 -10.172 1 52.12 95 TRP B N 1
ATOM 2175 C CA . TRP B 1 95 ? -4.695 -9.523 -9.711 1 52.12 95 TRP B CA 1
ATOM 2176 C C . TRP B 1 95 ? -5.316 -9.906 -8.375 1 52.12 95 TRP B C 1
ATOM 2178 O O . TRP B 1 95 ? -6.309 -10.633 -8.336 1 52.12 95 TRP B O 1
ATOM 2188 N N . LEU B 1 96 ? -4.648 -10.484 -7.5 1 50.38 96 LEU B N 1
ATOM 2189 C CA . LEU B 1 96 ? -5.512 -10.883 -6.395 1 50.38 96 LEU B CA 1
ATOM 2190 C C . LEU B 1 96 ? -6.598 -9.836 -6.148 1 50.38 96 LEU B C 1
ATOM 2192 O O . LEU B 1 96 ? -6.668 -9.258 -5.062 1 50.38 96 LEU B O 1
ATOM 2196 N N . ASN B 1 97 ? -6.816 -8.898 -7.176 1 46.97 97 ASN B N 1
ATOM 2197 C CA . ASN B 1 97 ? -7.719 -7.773 -6.961 1 46.97 97 ASN B CA 1
ATOM 2198 C C . ASN B 1 97 ? -9.117 -8.242 -6.574 1 46.97 97 ASN B C 1
ATOM 2200 O O . ASN B 1 97 ? -10.023 -7.43 -6.387 1 46.97 97 ASN B O 1
ATOM 2204 N N . GLY B 1 98 ? -9.641 -9.445 -7.117 1 50.53 98 GLY B N 1
ATOM 2205 C CA . GLY B 1 98 ? -11.031 -9.148 -6.809 1 50.53 98 GLY B CA 1
ATOM 2206 C C . GLY B 1 98 ? -11.227 -8.539 -5.434 1 50.53 98 GLY B C 1
ATOM 2207 O O . GLY B 1 98 ? -10.531 -8.906 -4.48 1 50.53 98 GLY B O 1
ATOM 2208 N N . PRO B 1 99 ? -11.406 -7.059 -5.543 1 53.22 99 PRO B N 1
ATOM 2209 C CA . PRO B 1 99 ? -11.711 -6.438 -4.25 1 53.22 99 PRO B CA 1
ATOM 2210 C C . PRO B 1 99 ? -12.43 -7.387 -3.297 1 53.22 99 PRO B C 1
ATOM 2212 O O . PRO B 1 99 ? -13.445 -7.988 -3.666 1 53.22 99 PRO B O 1
ATOM 2215 N N . LEU B 1 100 ? -11.617 -8.07 -2.51 1 65.19 100 LEU B N 1
ATOM 2216 C CA . LEU B 1 100 ? -12.242 -8.688 -1.349 1 65.19 100 LEU B CA 1
ATOM 2217 C C . LEU B 1 100 ? -13.227 -7.73 -0.681 1 65.19 100 LEU B C 1
ATOM 2219 O O . LEU B 1 100 ? -13.609 -7.934 0.473 1 65.19 100 LEU B O 1
ATOM 2223 N N . ASN B 1 101 ? -13.57 -6.758 -1.67 1 62.53 101 ASN B N 1
ATOM 2224 C CA . ASN B 1 101 ? -14.359 -5.652 -1.127 1 62.53 101 ASN B CA 1
ATOM 2225 C C . ASN B 1 101 ? -15.664 -6.141 -0.511 1 62.53 101 ASN B C 1
ATOM 2227 O O . ASN B 1 101 ? -16.172 -5.539 0.436 1 62.53 101 ASN B O 1
ATOM 2231 N N . ASP B 1 102 ? -16.094 -7.23 -1.153 1 66.81 102 ASP B N 1
ATOM 2232 C CA . ASP B 1 102 ? -17.391 -7.684 -0.669 1 66.81 102 ASP B CA 1
ATOM 2233 C C . ASP B 1 102 ? -17.234 -8.766 0.399 1 66.81 102 ASP B C 1
ATOM 2235 O O . ASP B 1 102 ? -18.234 -9.312 0.879 1 66.81 102 ASP B O 1
ATOM 2239 N N . GLU B 1 103 ? -15.992 -9 0.672 1 76.06 103 GLU B N 1
ATOM 2240 C CA . GLU B 1 103 ? -15.75 -10.023 1.683 1 76.06 103 GLU B CA 1
ATOM 2241 C C . GLU B 1 103 ? -15.727 -9.422 3.086 1 76.06 103 GLU B C 1
ATOM 2243 O O . GLU B 1 103 ? -15.781 -8.203 3.244 1 76.06 103 GLU B O 1
ATOM 2248 N N . ASP B 1 104 ? -15.773 -10.344 4.027 1 79.94 104 ASP B N 1
ATOM 2249 C CA . ASP B 1 104 ? -15.742 -9.867 5.406 1 79.94 104 ASP B CA 1
ATOM 2250 C C . ASP B 1 104 ? -14.406 -9.195 5.723 1 79.94 104 ASP B C 1
ATOM 2252 O O . ASP B 1 104 ? -13.422 -9.391 5.004 1 79.94 104 ASP B O 1
ATOM 2256 N N . GLU B 1 105 ? -14.383 -8.438 6.711 1 80.75 105 GLU B N 1
ATOM 2257 C CA . GLU B 1 105 ? -13.25 -7.594 7.098 1 80.75 105 GLU B CA 1
ATOM 2258 C C . GLU B 1 105 ? -11.977 -8.422 7.262 1 80.75 105 GLU B C 1
ATOM 2260 O O . GLU B 1 105 ? -10.898 -8 6.84 1 80.75 105 GLU B O 1
ATOM 2265 N N . ASP B 1 106 ? -12.094 -9.57 7.859 1 77.25 106 ASP B N 1
ATOM 2266 C CA . ASP B 1 106 ? -10.93 -10.406 8.109 1 77.25 106 ASP B CA 1
ATOM 2267 C C . ASP B 1 106 ? -10.32 -10.914 6.805 1 77.25 106 ASP B C 1
ATOM 2269 O O . ASP B 1 106 ? -9.102 -10.953 6.652 1 77.25 106 ASP B O 1
ATOM 2273 N N . THR B 1 107 ? -11.211 -11.281 5.914 1 77.38 107 THR B N 1
ATOM 2274 C CA . THR B 1 107 ? -10.758 -11.773 4.617 1 77.38 107 THR B CA 1
ATOM 2275 C C . THR B 1 107 ? -10.055 -10.664 3.836 1 77.38 107 THR B C 1
ATOM 2277 O O . THR B 1 107 ? -9.031 -10.898 3.197 1 77.38 107 THR B O 1
ATOM 2280 N N . ARG B 1 108 ? -10.539 -9.414 4.012 1 78.44 108 ARG B N 1
ATOM 2281 C CA . ARG B 1 108 ? -9.969 -8.281 3.301 1 78.44 108 ARG B CA 1
ATOM 2282 C C . ARG B 1 108 ? -8.586 -7.926 3.854 1 78.44 108 ARG B C 1
ATOM 2284 O O . ARG B 1 108 ? -7.766 -7.336 3.152 1 78.44 108 ARG B O 1
ATOM 2291 N N . PHE B 1 109 ? -8.359 -8.398 5.062 1 85.69 109 PHE B N 1
ATOM 2292 C CA . PHE B 1 109 ? -7.125 -8.008 5.727 1 85.69 109 PHE B CA 1
ATOM 2293 C C . PHE B 1 109 ? -6.008 -8.992 5.414 1 85.69 109 PHE B C 1
ATOM 2295 O O . PHE B 1 109 ? -4.828 -8.695 5.629 1 85.69 109 PHE B O 1
ATOM 2302 N N . GLY B 1 110 ? -6.387 -10.18 4.871 1 83.69 110 GLY B N 1
ATOM 2303 C CA . GLY B 1 110 ? -5.418 -11.227 4.582 1 83.69 110 GLY B CA 1
ATOM 2304 C C . GLY B 1 110 ? -4.301 -10.766 3.666 1 83.69 110 GLY B C 1
ATOM 2305 O O . GLY B 1 110 ? -3.121 -10.898 4.004 1 83.69 110 GLY B O 1
ATOM 2306 N N . PRO B 1 111 ? -4.711 -10.188 2.559 1 85.25 111 PRO B N 1
ATOM 2307 C CA . PRO B 1 111 ? -3.682 -9.734 1.621 1 85.25 111 PRO B CA 1
ATOM 2308 C C . PRO B 1 111 ? -2.779 -8.648 2.213 1 85.25 111 PRO B C 1
ATOM 2310 O O . PRO B 1 111 ? -1.595 -8.578 1.874 1 85.25 111 PRO B O 1
ATOM 2313 N N . ILE B 1 112 ? -3.311 -7.828 3.059 1 88.5 112 ILE B N 1
ATOM 2314 C CA . ILE B 1 112 ? -2.545 -6.754 3.684 1 88.5 112 ILE B CA 1
ATOM 2315 C C . ILE B 1 112 ? -1.499 -7.348 4.625 1 88.5 112 ILE B C 1
ATOM 2317 O O . ILE B 1 112 ? -0.329 -6.961 4.586 1 88.5 112 ILE B O 1
ATOM 2321 N N . VAL B 1 113 ? -1.944 -8.297 5.414 1 87.31 113 VAL B N 1
ATOM 2322 C CA . VAL B 1 113 ? -1.038 -8.969 6.34 1 87.31 113 VAL B CA 1
ATOM 2323 C C . VAL B 1 113 ? 0.063 -9.68 5.559 1 87.31 113 VAL B C 1
ATOM 2325 O O . VAL B 1 113 ? 1.244 -9.578 5.898 1 87.31 113 VAL B O 1
ATOM 2328 N N . ALA B 1 114 ? -0.312 -10.398 4.523 1 84.94 114 ALA B N 1
ATOM 2329 C CA . ALA B 1 114 ? 0.662 -11.109 3.699 1 84.94 114 ALA B CA 1
ATOM 2330 C C . ALA B 1 114 ? 1.699 -10.156 3.123 1 84.94 114 ALA B C 1
ATOM 2332 O O . ALA B 1 114 ? 2.895 -10.453 3.115 1 84.94 114 ALA B O 1
ATOM 2333 N N . PHE B 1 115 ? 1.251 -9.031 2.652 1 87.94 115 PHE B N 1
ATOM 2334 C CA . PHE B 1 115 ? 2.141 -8.039 2.061 1 87.94 115 PHE B CA 1
ATOM 2335 C C . PHE B 1 115 ? 3.096 -7.477 3.107 1 87.94 115 PHE B C 1
ATOM 2337 O O . PHE B 1 115 ? 4.277 -7.266 2.826 1 87.94 115 PHE B O 1
ATOM 2344 N N . GLN B 1 116 ? 2.576 -7.215 4.301 1 87.69 116 GLN B N 1
ATOM 2345 C CA . GLN B 1 116 ? 3.406 -6.711 5.391 1 87.69 116 GLN B CA 1
ATOM 2346 C C . GLN B 1 116 ? 4.488 -7.719 5.77 1 87.69 116 GLN B C 1
ATOM 2348 O O . GLN B 1 116 ? 5.637 -7.344 6.016 1 87.69 116 GLN B O 1
ATOM 2353 N N . ASP B 1 117 ? 4.105 -8.953 5.805 1 84.5 117 ASP B N 1
ATOM 2354 C CA . ASP B 1 117 ? 5.066 -10.016 6.105 1 84.5 117 ASP B CA 1
ATOM 2355 C C . ASP B 1 117 ? 6.156 -10.086 5.035 1 84.5 117 ASP B C 1
ATOM 2357 O O . ASP B 1 117 ? 7.332 -10.266 5.352 1 84.5 117 ASP B O 1
ATOM 2361 N N . GLU B 1 118 ? 5.727 -9.992 3.801 1 84.19 118 GLU B N 1
ATOM 2362 C CA . GLU B 1 118 ? 6.676 -10 2.693 1 84.19 118 GLU B CA 1
ATOM 2363 C C . GLU B 1 118 ? 7.688 -8.859 2.826 1 84.19 118 GLU B C 1
ATOM 2365 O O . GLU B 1 118 ? 8.883 -9.062 2.621 1 84.19 118 GLU B O 1
ATOM 2370 N N . LEU B 1 119 ? 7.16 -7.711 3.18 1 86.62 119 LEU B N 1
ATOM 2371 C CA . LEU B 1 119 ? 8.008 -6.539 3.344 1 86.62 119 LEU B CA 1
ATOM 2372 C C . LEU B 1 119 ? 8.992 -6.734 4.496 1 86.62 119 LEU B C 1
ATOM 2374 O O . LEU B 1 119 ? 10.172 -6.387 4.379 1 86.62 119 LEU B O 1
ATOM 2378 N N . ARG B 1 120 ? 8.477 -7.234 5.539 1 84.44 120 ARG B N 1
ATOM 2379 C CA . ARG B 1 120 ? 9.32 -7.48 6.703 1 84.44 120 ARG B CA 1
ATOM 2380 C C . ARG B 1 120 ? 10.453 -8.453 6.367 1 84.44 120 ARG B C 1
ATOM 2382 O O . ARG B 1 120 ? 11.594 -8.242 6.773 1 84.44 120 ARG B O 1
ATOM 2389 N N . GLU B 1 121 ? 10.18 -9.438 5.652 1 83.56 121 GLU B N 1
ATOM 2390 C CA . GLU B 1 121 ? 11.156 -10.453 5.273 1 83.56 121 GLU B CA 1
ATOM 2391 C C . GLU B 1 121 ? 12.18 -9.891 4.289 1 83.56 121 GLU B C 1
ATOM 2393 O O . GLU B 1 121 ? 13.375 -10.18 4.402 1 83.56 121 GLU B O 1
ATOM 2398 N N . ALA B 1 122 ? 11.719 -9.148 3.338 1 84.69 122 ALA B N 1
ATOM 2399 C CA . ALA B 1 122 ? 12.594 -8.602 2.301 1 84.69 122 ALA B CA 1
ATOM 2400 C C . ALA B 1 122 ? 13.453 -7.469 2.85 1 84.69 122 ALA B C 1
ATOM 2402 O O . ALA B 1 122 ? 14.578 -7.262 2.398 1 84.69 122 ALA B O 1
ATOM 2403 N N . GLY B 1 123 ? 12.828 -6.715 3.818 1 84.06 123 GLY B N 1
ATOM 2404 C CA . GLY B 1 123 ? 13.547 -5.621 4.453 1 84.06 123 GLY B CA 1
ATOM 2405 C C . GLY B 1 123 ? 13.414 -4.309 3.703 1 84.06 123 GLY B C 1
ATOM 2406 O O . GLY B 1 123 ? 12.922 -4.277 2.576 1 84.06 123 GLY B O 1
ATOM 2407 N N . PRO B 1 124 ? 13.898 -3.223 4.379 1 85.69 124 PRO B N 1
ATOM 2408 C CA . PRO B 1 124 ? 13.727 -1.876 3.83 1 85.69 124 PRO B CA 1
ATOM 2409 C C . PRO B 1 124 ? 14.422 -1.691 2.484 1 85.69 124 PRO B C 1
ATOM 2411 O O . PRO B 1 124 ? 13.984 -0.873 1.668 1 85.69 124 PRO B O 1
ATOM 2414 N N . GLY B 1 125 ? 15.469 -2.451 2.197 1 86.38 125 GLY B N 1
ATOM 2415 C CA . GLY B 1 125 ? 16.219 -2.33 0.953 1 86.38 125 GLY B CA 1
ATOM 2416 C C . GLY B 1 125 ? 15.43 -2.814 -0.255 1 86.38 125 GLY B C 1
ATOM 2417 O O . GLY B 1 125 ? 15.805 -2.529 -1.396 1 86.38 125 GLY B O 1
ATOM 2418 N N . SER B 1 126 ? 14.281 -3.494 -0.011 1 89.12 126 SER B N 1
ATOM 2419 C CA . SER B 1 126 ? 13.5 -4.047 -1.11 1 89.12 126 SER B CA 1
ATOM 2420 C C . SER B 1 126 ? 12.555 -3.004 -1.695 1 89.12 126 SER B C 1
ATOM 2422 O O . SER B 1 126 ? 12.016 -3.189 -2.787 1 89.12 126 SER B O 1
ATOM 2424 N N . VAL B 1 127 ? 12.328 -1.933 -0.944 1 90.19 127 VAL B N 1
ATOM 2425 C CA . VAL B 1 127 ? 11.305 -0.963 -1.317 1 90.19 127 VAL B CA 1
ATOM 2426 C C . VAL B 1 127 ? 11.789 -0.128 -2.5 1 90.19 127 VAL B C 1
ATOM 2428 O O . VAL B 1 127 ? 12.898 0.412 -2.475 1 90.19 127 VAL B O 1
ATOM 2431 N N . ARG B 1 128 ? 10.914 -0.033 -3.516 1 88.38 128 ARG B N 1
ATOM 2432 C CA . ARG B 1 128 ? 11.242 0.731 -4.715 1 88.38 128 ARG B CA 1
ATOM 2433 C C . ARG B 1 128 ? 10.406 1.999 -4.805 1 88.38 128 ARG B C 1
ATOM 2435 O O . ARG B 1 128 ? 10.883 3.035 -5.273 1 88.38 128 ARG B O 1
ATOM 2442 N N . ILE B 1 129 ? 9.172 1.843 -4.398 1 87.31 129 ILE B N 1
ATOM 2443 C CA . ILE B 1 129 ? 8.242 2.963 -4.406 1 87.31 129 ILE B CA 1
ATOM 2444 C C . ILE B 1 129 ? 7.41 2.947 -3.123 1 87.31 129 ILE B C 1
ATOM 2446 O O . ILE B 1 129 ? 6.957 1.89 -2.68 1 87.31 129 ILE B O 1
ATOM 2450 N N . VAL B 1 130 ? 7.32 4.07 -2.555 1 87.88 130 VAL B N 1
ATOM 2451 C CA . VAL B 1 130 ? 6.32 4.27 -1.509 1 87.88 130 VAL B CA 1
ATOM 2452 C C . VAL B 1 130 ? 5.676 5.645 -1.666 1 87.88 130 VAL B C 1
ATOM 2454 O O . VAL B 1 130 ? 6.363 6.664 -1.663 1 87.88 130 VAL B O 1
ATOM 2457 N N . GLU B 1 131 ? 4.398 5.645 -1.886 1 84.5 131 GLU B N 1
ATOM 2458 C CA . GLU B 1 131 ? 3.604 6.867 -1.967 1 84.5 131 GLU B CA 1
ATOM 2459 C C . GLU B 1 131 ? 2.471 6.855 -0.943 1 84.5 131 GLU B C 1
ATOM 2461 O O . GLU B 1 131 ? 1.618 5.965 -0.961 1 84.5 131 GLU B O 1
ATOM 2466 N N . ARG B 1 132 ? 2.531 7.84 -0.105 1 86 132 ARG B N 1
ATOM 2467 C CA . ARG B 1 132 ? 1.441 8.031 0.846 1 86 132 ARG B CA 1
ATOM 2468 C C . ARG B 1 132 ? 0.634 9.281 0.509 1 86 132 ARG B C 1
ATOM 2470 O O . ARG B 1 132 ? 1.192 10.289 0.068 1 86 132 ARG B O 1
ATOM 2477 N N . PHE B 1 133 ? -0.625 9.203 0.799 1 83.38 133 PHE B N 1
ATOM 2478 C CA . PHE B 1 133 ? -1.499 10.336 0.513 1 83.38 133 PHE B CA 1
ATOM 2479 C C . PHE B 1 133 ? -2.742 10.297 1.394 1 83.38 133 PHE B C 1
ATOM 2481 O O . PHE B 1 133 ? -3.037 9.273 2.014 1 83.38 133 PHE B O 1
ATOM 2488 N N . ALA B 1 134 ? -3.311 11.398 1.508 1 85.12 134 ALA B N 1
ATOM 2489 C CA . ALA B 1 134 ? -4.609 11.555 2.156 1 85.12 134 ALA B CA 1
ATOM 2490 C C . ALA B 1 134 ? -5.559 12.383 1.295 1 85.12 134 ALA B C 1
ATOM 2492 O O . ALA B 1 134 ? -5.168 13.422 0.76 1 85.12 134 ALA B O 1
ATOM 2493 N N . LEU B 1 135 ? -6.73 11.875 1.098 1 87.31 135 LEU B N 1
ATOM 2494 C CA . LEU B 1 135 ? -7.715 12.539 0.246 1 87.31 135 LEU B CA 1
ATOM 2495 C C . LEU B 1 135 ? -9.102 12.5 0.886 1 87.31 135 LEU B C 1
ATOM 2497 O O . LEU B 1 135 ? -9.484 11.492 1.487 1 87.31 135 LEU B O 1
ATOM 2501 N N . HIS B 1 136 ? -9.734 13.602 0.774 1 89.25 136 HIS B N 1
ATOM 2502 C CA . HIS B 1 136 ? -11.164 13.602 1.064 1 89.25 136 HIS B CA 1
ATOM 2503 C C . HIS B 1 136 ? -11.961 13.016 -0.094 1 89.25 136 HIS B C 1
ATOM 2505 O O . HIS B 1 136 ? -11.992 13.586 -1.186 1 89.25 136 HIS B O 1
ATOM 2511 N N . LEU B 1 137 ? -12.609 11.891 0.171 1 93 137 LEU B N 1
ATOM 2512 C CA . LEU B 1 137 ? -13.297 11.188 -0.905 1 93 137 LEU B CA 1
ATOM 2513 C C . LEU B 1 137 ? -14.656 10.672 -0.433 1 93 137 LEU B C 1
ATOM 2515 O O . LEU B 1 137 ? -14.773 10.18 0.691 1 93 137 LEU B O 1
ATOM 2519 N N . SER B 1 138 ? -15.672 10.82 -1.284 1 94.31 138 SER B N 1
ATOM 2520 C CA . SER B 1 138 ? -16.922 10.094 -1.116 1 94.31 138 SER B CA 1
ATOM 2521 C C . SER B 1 138 ? -16.781 8.641 -1.542 1 94.31 138 SER B C 1
ATOM 2523 O O . SER B 1 138 ? -15.797 8.266 -2.189 1 94.31 138 SER B O 1
ATOM 2525 N N . PRO B 1 139 ? -17.766 7.805 -1.159 1 92.62 139 PRO B N 1
ATOM 2526 C CA . PRO B 1 139 ? -17.703 6.41 -1.605 1 92.62 139 PRO B CA 1
ATOM 2527 C C . PRO B 1 139 ? -17.625 6.281 -3.125 1 92.62 139 PRO B C 1
ATOM 2529 O O . PRO B 1 139 ? -16.906 5.418 -3.639 1 92.62 139 PRO B O 1
ATOM 2532 N N . GLU B 1 140 ? -18.344 7.129 -3.781 1 94.25 140 GLU B N 1
ATOM 2533 C CA . GLU B 1 140 ? -18.312 7.102 -5.238 1 94.25 140 GLU B CA 1
ATOM 2534 C C . GLU B 1 140 ? -16.938 7.5 -5.773 1 94.25 140 GLU B C 1
ATOM 2536 O O . GLU B 1 140 ? -16.453 6.914 -6.742 1 94.25 140 GLU B O 1
ATOM 2541 N N . GLU B 1 141 ? -16.375 8.469 -5.145 1 94.69 141 GLU B N 1
ATOM 2542 C CA . GLU B 1 141 ? -15.055 8.938 -5.57 1 94.69 141 GLU B CA 1
ATOM 2543 C C . GLU B 1 141 ? -13.977 7.898 -5.266 1 94.69 141 GLU B C 1
ATOM 2545 O O . GLU B 1 141 ? -13 7.766 -6.016 1 94.69 141 GLU B O 1
ATOM 2550 N N . VAL B 1 142 ? -14.141 7.172 -4.188 1 92.62 142 VAL B N 1
ATOM 2551 C CA . VAL B 1 142 ? -13.25 6.059 -3.883 1 92.62 142 VAL B CA 1
ATOM 2552 C C . VAL B 1 142 ? -13.305 5.031 -5.012 1 92.62 142 VAL B C 1
ATOM 2554 O O . VAL B 1 142 ? -12.266 4.582 -5.5 1 92.62 142 VAL B O 1
ATOM 2557 N N . THR B 1 143 ? -14.508 4.699 -5.43 1 89.81 143 THR B N 1
ATOM 2558 C CA . THR B 1 143 ? -14.688 3.736 -6.512 1 89.81 143 THR B CA 1
ATOM 2559 C C . THR B 1 143 ? -14.055 4.25 -7.801 1 89.81 143 THR B C 1
ATOM 2561 O O . THR B 1 143 ? -13.43 3.486 -8.539 1 89.81 143 THR B O 1
ATOM 2564 N N . GLU B 1 144 ? -14.227 5.504 -8.031 1 94.25 144 GLU B N 1
ATOM 2565 C CA . GLU B 1 144 ? -13.656 6.102 -9.234 1 94.25 144 GLU B CA 1
ATOM 2566 C C . GLU B 1 144 ? -12.133 6.027 -9.219 1 94.25 144 GLU B C 1
ATOM 2568 O O . GLU B 1 144 ? -11.508 5.668 -10.219 1 94.25 144 GLU B O 1
ATOM 2573 N N . LEU B 1 145 ? -11.547 6.43 -8.094 1 93.31 145 LEU B N 1
ATOM 2574 C CA . LEU B 1 145 ? -10.094 6.352 -7.957 1 93.31 145 LEU B CA 1
ATOM 2575 C C . LEU B 1 145 ? -9.609 4.914 -8.133 1 93.31 145 LEU B C 1
ATOM 2577 O O . LEU B 1 145 ? -8.633 4.668 -8.844 1 93.31 145 LEU B O 1
ATOM 2581 N N . ASP B 1 146 ? -10.273 3.977 -7.516 1 88.38 146 ASP B N 1
ATOM 2582 C CA . ASP B 1 146 ? -9.961 2.557 -7.645 1 88.38 146 ASP B CA 1
ATOM 2583 C C . ASP B 1 146 ? -9.93 2.129 -9.109 1 88.38 146 ASP B C 1
ATOM 2585 O O . ASP B 1 146 ? -8.961 1.526 -9.562 1 88.38 146 ASP B O 1
ATOM 2589 N N . ASN B 1 147 ? -11 2.49 -9.828 1 88.25 147 ASN B N 1
ATOM 2590 C CA . ASN B 1 147 ? -11.102 2.113 -11.234 1 88.25 147 ASN B CA 1
ATOM 2591 C C . ASN B 1 147 ? -9.961 2.705 -12.055 1 88.25 147 ASN B C 1
ATOM 2593 O O . ASN B 1 147 ? -9.422 2.043 -12.945 1 88.25 147 ASN B O 1
ATOM 2597 N N . ARG B 1 148 ? -9.633 3.885 -11.75 1 92.88 148 ARG B N 1
ATOM 2598 C CA . ARG B 1 148 ? -8.555 4.539 -12.492 1 92.88 148 ARG B CA 1
ATOM 2599 C C . ARG B 1 148 ? -7.219 3.85 -12.242 1 92.88 148 ARG B C 1
ATOM 2601 O O . ARG B 1 148 ? -6.434 3.645 -13.172 1 92.88 148 ARG B O 1
ATOM 2608 N N . ILE B 1 149 ? -6.945 3.494 -11.016 1 91.5 149 ILE B N 1
ATOM 2609 C CA . ILE B 1 149 ? -5.707 2.807 -10.664 1 91.5 149 ILE B CA 1
ATOM 2610 C C . ILE B 1 149 ? -5.691 1.417 -11.297 1 91.5 149 ILE B C 1
ATOM 2612 O O . ILE B 1 149 ? -4.691 1.013 -11.898 1 91.5 149 ILE B O 1
ATOM 2616 N N . LEU B 1 150 ? -6.836 0.718 -11.242 1 86.5 150 LEU B N 1
ATOM 2617 C CA . LEU B 1 150 ? -6.938 -0.619 -11.812 1 86.5 150 LEU B CA 1
ATOM 2618 C C . LEU B 1 150 ? -6.715 -0.583 -13.32 1 86.5 150 LEU B C 1
ATOM 2620 O O . LEU B 1 150 ? -6.141 -1.512 -13.891 1 86.5 150 LEU B O 1
ATOM 2624 N N . ASP B 1 151 ? -7.199 0.471 -13.906 1 88.81 151 ASP B N 1
ATOM 2625 C CA . ASP B 1 151 ? -7.016 0.599 -15.344 1 88.81 151 ASP B CA 1
ATOM 2626 C C . ASP B 1 151 ? -5.531 0.617 -15.711 1 88.81 151 ASP B C 1
ATOM 2628 O O . ASP B 1 151 ? -5.121 -0.01 -16.688 1 88.81 151 ASP B O 1
ATOM 2632 N N . ILE B 1 152 ? -4.75 1.294 -14.969 1 92.06 152 ILE B N 1
ATOM 2633 C CA . ILE B 1 152 ? -3.311 1.354 -15.211 1 92.06 152 ILE B CA 1
ATOM 2634 C C . ILE B 1 152 ? -2.689 -0.02 -14.961 1 92.06 152 ILE B C 1
ATOM 2636 O O . ILE B 1 152 ? -1.93 -0.522 -15.789 1 92.06 152 ILE B O 1
ATOM 2640 N N . LEU B 1 153 ? -3.002 -0.639 -13.844 1 88.31 153 LEU B N 1
ATOM 2641 C CA . LEU B 1 153 ? -2.41 -1.919 -13.469 1 88.31 153 LEU B CA 1
ATOM 2642 C C . LEU B 1 153 ? -2.799 -3.01 -14.461 1 88.31 153 LEU B C 1
ATOM 2644 O O . LEU B 1 153 ? -1.981 -3.873 -14.789 1 88.31 153 LEU B O 1
ATOM 2648 N N . ASP B 1 154 ? -4.035 -2.891 -14.953 1 84 154 ASP B N 1
ATOM 2649 C CA . ASP B 1 154 ? -4.516 -3.871 -15.922 1 84 154 ASP B CA 1
ATOM 2650 C C . ASP B 1 154 ? -3.67 -3.844 -17.188 1 84 154 ASP B C 1
ATOM 2652 O O . ASP B 1 154 ? -3.422 -4.887 -17.797 1 84 154 ASP B O 1
ATOM 2656 N N . GLU B 1 155 ? -3.268 -2.717 -17.562 1 87.88 155 GLU B N 1
ATOM 2657 C CA . GLU B 1 155 ? -2.416 -2.598 -18.75 1 87.88 155 GLU B CA 1
ATOM 2658 C C . GLU B 1 155 ? -1.092 -3.328 -18.547 1 87.88 155 GLU B C 1
ATOM 2660 O O . GLU B 1 155 ? -0.615 -4.02 -19.453 1 87.88 155 GLU B O 1
ATOM 2665 N N . TYR B 1 156 ? -0.53 -3.16 -17.391 1 88.75 156 TYR B N 1
ATOM 2666 C CA . TYR B 1 156 ? 0.747 -3.807 -17.109 1 88.75 156 TYR B CA 1
ATOM 2667 C C . TYR B 1 156 ? 0.574 -5.312 -16.953 1 88.75 156 TYR B C 1
ATOM 2669 O O . TYR B 1 156 ? 1.436 -6.09 -17.375 1 88.75 156 TYR B O 1
ATOM 2677 N N . VAL B 1 157 ? -0.521 -5.715 -16.375 1 82.81 157 VAL B N 1
ATOM 2678 C CA . VAL B 1 157 ? -0.789 -7.137 -16.188 1 82.81 157 VAL B CA 1
ATOM 2679 C C . VAL B 1 157 ? -0.993 -7.805 -17.547 1 82.81 157 VAL B C 1
ATOM 2681 O O . VAL B 1 157 ? -0.467 -8.891 -17.797 1 82.81 157 VAL B O 1
ATOM 2684 N N . ALA B 1 158 ? -1.713 -7.121 -18.406 1 81.06 158 ALA B N 1
ATOM 2685 C CA . ALA B 1 158 ? -2.043 -7.672 -19.719 1 81.06 158 ALA B CA 1
ATOM 2686 C C . ALA B 1 158 ? -0.783 -7.934 -20.547 1 81.06 158 ALA B C 1
ATOM 2688 O O . ALA B 1 158 ? -0.751 -8.852 -21.359 1 81.06 158 ALA B O 1
ATOM 2689 N N . THR B 1 159 ? 0.287 -7.234 -20.234 1 85.44 159 THR B N 1
ATOM 2690 C CA . THR B 1 159 ? 1.494 -7.371 -21.047 1 85.44 159 THR B CA 1
ATOM 2691 C C . THR B 1 159 ? 2.631 -7.969 -20.219 1 85.44 159 THR B C 1
ATOM 2693 O O . THR B 1 159 ? 3.781 -7.996 -20.672 1 85.44 159 THR B O 1
ATOM 2696 N N . ASP B 1 160 ? 2.301 -8.461 -19.031 1 85.25 160 ASP B N 1
ATOM 2697 C CA . ASP B 1 160 ? 3.35 -8.93 -18.125 1 85.25 160 ASP B CA 1
ATOM 2698 C C . ASP B 1 160 ? 4.117 -10.102 -18.734 1 85.25 160 ASP B C 1
ATOM 2700 O O . ASP B 1 160 ? 5.32 -10.25 -18.516 1 85.25 160 ASP B O 1
ATOM 2704 N N . HIS B 1 161 ? 3.453 -10.914 -19.5 1 80.44 161 HIS B N 1
ATOM 2705 C CA . HIS B 1 161 ? 4.07 -12.086 -20.094 1 80.44 161 HIS B CA 1
ATOM 2706 C C . HIS B 1 161 ? 5.223 -11.695 -21.016 1 80.44 161 HIS B C 1
ATOM 2708 O O . HIS B 1 161 ? 6.082 -12.523 -21.328 1 80.44 161 HIS B O 1
ATOM 2714 N N . GLN B 1 162 ? 5.293 -10.453 -21.438 1 88.69 162 GLN B N 1
ATOM 2715 C CA . GLN B 1 162 ? 6.328 -9.969 -22.344 1 88.69 162 GLN B CA 1
ATOM 2716 C C . GLN B 1 162 ? 7.57 -9.531 -21.578 1 88.69 162 GLN B C 1
ATOM 2718 O O . GLN B 1 162 ? 8.602 -9.211 -22.172 1 88.69 162 GLN B O 1
ATOM 2723 N N . ARG B 1 163 ? 7.504 -9.531 -20.312 1 90.31 163 ARG B N 1
ATOM 2724 C CA . ARG B 1 163 ? 8.594 -8.992 -19.5 1 90.31 163 ARG B CA 1
ATOM 2725 C C . ARG B 1 163 ? 9.047 -10 -18.453 1 90.31 163 ARG B C 1
ATOM 2727 O O . ARG B 1 163 ? 9.438 -9.625 -17.344 1 90.31 163 ARG B O 1
ATOM 2734 N N . LEU B 1 164 ? 8.969 -11.25 -18.75 1 83 164 LEU B N 1
ATOM 2735 C CA . LEU B 1 164 ? 9.273 -12.289 -17.781 1 83 164 LEU B CA 1
ATOM 2736 C C . LEU B 1 164 ? 10.758 -12.32 -17.453 1 83 164 LEU B C 1
ATOM 2738 O O . LEU B 1 164 ? 11.18 -12.945 -16.484 1 83 164 LEU B O 1
ATOM 2742 N N . ASP B 1 165 ? 11.5 -11.641 -18.234 1 88 165 ASP B N 1
ATOM 2743 C CA . ASP B 1 165 ? 12.938 -11.586 -18.031 1 88 165 ASP B CA 1
ATOM 2744 C C . ASP B 1 165 ? 13.305 -10.5 -17.016 1 88 165 ASP B C 1
ATOM 2746 O O . ASP B 1 165 ? 14.445 -10.445 -16.547 1 88 165 ASP B O 1
ATOM 2750 N N . ARG B 1 166 ? 12.344 -9.695 -16.672 1 90.75 166 ARG B N 1
ATOM 2751 C CA . ARG B 1 166 ? 12.555 -8.641 -15.688 1 90.75 166 ARG B CA 1
ATOM 2752 C C . ARG B 1 166 ? 12.312 -9.156 -14.273 1 90.75 166 ARG B C 1
ATOM 2754 O O . ARG B 1 166 ? 11.68 -10.195 -14.086 1 90.75 166 ARG B O 1
ATOM 2761 N N . PRO B 1 167 ? 12.859 -8.438 -13.273 1 88.5 167 PRO B N 1
ATOM 2762 C CA . PRO B 1 167 ? 12.57 -8.812 -11.891 1 88.5 167 PRO B CA 1
ATOM 2763 C C . PRO B 1 167 ? 11.086 -8.719 -11.547 1 88.5 167 PRO B C 1
ATOM 2765 O O . PRO B 1 167 ? 10.391 -7.816 -12.023 1 88.5 167 PRO B O 1
ATOM 2768 N N . LEU B 1 168 ? 10.602 -9.641 -10.734 1 86.69 168 LEU B N 1
ATOM 2769 C CA . LEU B 1 168 ? 9.227 -9.625 -10.25 1 86.69 168 LEU B CA 1
ATOM 2770 C C . LEU B 1 168 ? 9.094 -8.703 -9.031 1 86.69 168 LEU B C 1
ATOM 2772 O O . LEU B 1 168 ? 9.812 -8.867 -8.047 1 86.69 168 LEU B O 1
ATOM 2776 N N . LEU B 1 169 ? 8.273 -7.719 -9.141 1 90 169 LEU B N 1
ATOM 2777 C CA . LEU B 1 169 ? 7.965 -6.816 -8.039 1 90 169 LEU B CA 1
ATOM 2778 C C . LEU B 1 169 ? 6.543 -7.039 -7.539 1 90 169 LEU B C 1
ATOM 2780 O O . LEU B 1 169 ? 5.633 -7.285 -8.328 1 90 169 LEU B O 1
ATOM 2784 N N . ASN B 1 170 ? 6.43 -6.93 -6.262 1 88.25 170 ASN B N 1
ATOM 2785 C CA . ASN B 1 170 ? 5.121 -6.996 -5.625 1 88.25 170 ASN B CA 1
ATOM 2786 C C . ASN B 1 170 ? 4.613 -5.609 -5.238 1 88.25 170 ASN B C 1
ATOM 2788 O O . ASN B 1 170 ? 5.391 -4.766 -4.781 1 88.25 170 ASN B O 1
ATOM 2792 N N . GLY B 1 171 ? 3.383 -5.391 -5.473 1 90.19 171 GLY B N 1
ATOM 2793 C CA . GLY B 1 171 ? 2.822 -4.078 -5.184 1 90.19 171 GLY B CA 1
ATOM 2794 C C . GLY B 1 171 ? 1.485 -4.145 -4.469 1 90.19 171 GLY B C 1
ATOM 2795 O O . GLY B 1 171 ? 0.804 -5.172 -4.512 1 90.19 171 GLY B O 1
ATOM 2796 N N . ILE B 1 172 ? 1.152 -3.021 -3.828 1 91.06 172 ILE B N 1
ATOM 2797 C CA . ILE B 1 172 ? -0.144 -2.891 -3.174 1 91.06 172 ILE B CA 1
ATOM 2798 C C . ILE B 1 172 ? -0.65 -1.456 -3.314 1 91.06 172 ILE B C 1
ATOM 2800 O O . ILE B 1 172 ? 0.136 -0.507 -3.27 1 91.06 172 ILE B O 1
ATOM 2804 N N . PHE B 1 173 ? -1.845 -1.253 -3.627 1 91 173 PHE B N 1
ATOM 2805 C CA . PHE B 1 173 ? -2.592 -0.008 -3.492 1 91 173 PHE B CA 1
ATOM 2806 C C . PHE B 1 173 ? -3.705 -0.153 -2.463 1 91 173 PHE B C 1
ATOM 2808 O O . PHE B 1 173 ? -4.582 -1.009 -2.604 1 91 173 PHE B O 1
ATOM 2815 N N . LEU B 1 174 ? -3.666 0.701 -1.436 1 92.06 174 LEU B N 1
ATOM 2816 C CA . LEU B 1 174 ? -4.57 0.529 -0.305 1 92.06 174 LEU B CA 1
ATOM 2817 C C . LEU B 1 174 ? -5.137 1.871 0.146 1 92.06 174 LEU B C 1
ATOM 2819 O O . LEU B 1 174 ? -4.41 2.863 0.223 1 92.06 174 LEU B O 1
ATOM 2823 N N . LEU B 1 175 ? -6.457 1.928 0.361 1 91.69 175 LEU B N 1
ATOM 2824 C CA . LEU B 1 175 ? -7.137 3.051 0.995 1 91.69 175 LEU B CA 1
ATOM 2825 C C . LEU B 1 175 ? -7.871 2.602 2.256 1 91.69 175 LEU B C 1
ATOM 2827 O O . LEU B 1 175 ? -8.516 1.551 2.262 1 91.69 175 LEU B O 1
ATOM 2831 N N . HIS B 1 176 ? -7.754 3.381 3.322 1 90.44 176 HIS B N 1
ATOM 2832 C CA . HIS B 1 176 ? -8.508 3.078 4.535 1 90.44 176 HIS B CA 1
ATOM 2833 C C . HIS B 1 176 ? -8.969 4.352 5.23 1 90.44 176 HIS B C 1
ATOM 2835 O O . HIS B 1 176 ? -8.375 5.418 5.043 1 90.44 176 HIS B O 1
ATOM 2841 N N . SER B 1 177 ? -10.125 4.211 5.953 1 88.44 177 SER B N 1
ATOM 2842 C CA . SER B 1 177 ? -10.664 5.324 6.723 1 88.44 177 SER B CA 1
ATOM 2843 C C . SER B 1 177 ? -10.023 5.406 8.109 1 88.44 177 SER B C 1
ATOM 2845 O O . SER B 1 177 ? -9.578 4.395 8.648 1 88.44 177 SER B O 1
ATOM 2847 N N . LEU B 1 178 ? -9.82 6.637 8.531 1 73.88 178 LEU B N 1
ATOM 2848 C CA . LEU B 1 178 ? -9.32 6.785 9.898 1 73.88 178 LEU B CA 1
ATOM 2849 C C . LEU B 1 178 ? -10.414 6.484 10.914 1 73.88 178 LEU B C 1
ATOM 2851 O O . LEU B 1 178 ? -11.594 6.664 10.633 1 73.88 178 LEU B O 1
ATOM 2855 N N . ALA B 1 179 ? -9.977 5.656 12.016 1 58.59 179 ALA B N 1
ATOM 2856 C CA . ALA B 1 179 ? -10.938 5.363 13.078 1 58.59 179 ALA B CA 1
ATOM 2857 C C . ALA B 1 179 ? -11.711 6.617 13.477 1 58.59 179 ALA B C 1
ATOM 2859 O O . ALA B 1 179 ? -11.141 7.707 13.555 1 58.59 179 ALA B O 1
ATOM 2860 N N . GLU B 1 180 ? -13 6.75 12.945 1 49.72 180 GLU B N 1
ATOM 2861 C CA . GLU B 1 180 ? -13.82 7.797 13.539 1 49.72 180 GLU B CA 1
ATOM 2862 C C . GLU B 1 180 ? -13.789 7.73 15.062 1 49.72 180 GLU B C 1
ATOM 2864 O O . GLU B 1 180 ? -13.695 6.645 15.641 1 49.72 180 GLU B O 1
ATOM 2869 N N . ASP B 1 181 ? -12.984 8.57 15.719 1 41.06 181 ASP B N 1
ATOM 2870 C CA . ASP B 1 181 ? -13.352 8.664 17.125 1 41.06 181 ASP B CA 1
ATOM 2871 C C . ASP B 1 181 ? -14.852 8.414 17.312 1 41.06 181 ASP B C 1
ATOM 2873 O O . ASP B 1 181 ? -15.68 9.086 16.703 1 41.06 181 ASP B O 1
ATOM 2877 N N . SER B 1 182 ? -15.312 7.184 17.359 1 32.12 182 SER B N 1
ATOM 2878 C CA . SER B 1 182 ? -16.578 7.145 18.094 1 32.12 182 SER B CA 1
ATOM 2879 C C . SER B 1 182 ? -16.484 7.961 19.375 1 32.12 182 SER B C 1
ATOM 2881 O O . SER B 1 182 ? -15.453 7.961 20.047 1 32.12 182 SER B O 1
#

Solvent-accessible surface area (backbone atoms only — not comparable to full-atom values): 18948 Å² total; per-residue (Å²): 128,66,62,65,57,52,51,50,46,51,61,52,62,34,72,54,49,72,61,38,42,58,42,48,19,32,33,68,41,44,49,50,45,51,55,20,59,75,40,74,37,33,57,64,56,47,13,64,74,68,72,46,55,52,67,62,44,42,52,45,50,49,47,29,35,74,49,54,44,29,36,78,42,76,74,41,71,42,96,86,63,46,80,36,64,22,30,24,44,50,78,60,55,47,47,62,22,27,57,43,65,86,46,56,40,68,41,46,39,11,54,54,51,33,49,50,50,50,44,63,71,34,34,52,79,24,57,70,41,57,36,39,39,57,44,38,41,47,74,68,50,47,52,49,53,49,52,56,54,48,54,56,50,46,56,52,57,74,49,26,83,80,28,71,87,35,55,60,30,40,34,39,41,37,32,28,42,62,61,66,82,122,127,64,61,66,57,51,50,52,46,50,61,49,62,34,72,55,48,72,61,38,41,57,40,49,19,32,34,68,41,44,51,49,45,50,53,19,59,75,40,72,38,31,58,64,56,48,12,64,73,68,71,47,56,51,67,62,45,43,54,44,50,49,49,29,34,74,49,54,43,29,38,79,42,76,75,41,71,43,96,87,65,48,80,36,65,22,29,23,44,51,80,61,54,44,46,56,26,28,54,42,64,85,45,56,42,66,39,46,37,10,52,54,52,33,50,51,51,50,45,62,71,35,33,53,80,24,57,70,42,57,37,40,38,57,42,39,42,47,75,68,51,48,52,50,52,50,52,56,52,46,54,55,51,46,55,52,58,74,49,26,84,79,27,69,88,34,55,60,29,41,35,40,42,38,34,29,42,62,60,66,81,122

Secondary structure (DSSP, 8-state):
--HHHHHHHHHHTSPPPHHHHHHHT-HHHHHHHHHHHHS-B-HHHHHHHHTS-HHHHHHHHHHHHHTTSEEEPPPEE-TTS-EE--EEE-S-TTBTTS-GGGS-HHHHHHHHHHHHHHHHHH-GGGEEEEEEEEEE--HHHHHHHHHHHHHHHHHHHHTGGGGTTSPEEEEEEEEEE-----/--HHHHHHHHHHTSPPPHHHHHHHT-HHHHHHHHHHHHS-B-HHHHHHHHTS-HHHHHHHHHHHHHTTSEEEPPPEE-TTS-EE--EEE-S-TT-TTS-GGGS-HHHHHHHHHHHHHHHHHH-GGGEEEEEEEEEE--HHHHHHHHHHHHHHHHHHHHTGGGGTTSPEEEEEEEEEE-----

Radius of gyration: 22.15 Å; Cα contacts (8 Å, |Δi|>4): 578; chains: 2; bounding box: 40×70×60 Å

Nearest PDB structures (foldseek):
  8qkf-assembly1_A  TM=6.730E-01  e=1.210E-03  Mycolicibacterium smegmatis
  2cwe-assembly1_A  TM=5.617E-01  e=4.146E-04  Pyrococcus horikoshii OT3
  5f7q-assembly1_C  TM=8.000E-01  e=5.145E-02  Listeria monocytogenes EGD-e
  6pln-assembly2_B  TM=6.098E-01  e=1.583E-02  Pyrococcus furiosus
  6xjf-assembly3_C  TM=6.484E-01  e=2.070E-02  Pyrococcus furiosus DSM 3638

Organism: Amycolatopsis orientalis (NCBI:txid31958)

Sequence (364 aa):
MDDQLAARIADRRREATAREAKALGHPLRLRVLRLCGERELTNKELAERLGKDPGTVLYHVRQLVEAGLLEQAPVRTGASGALEKPYRGAGKSWWLNGPLNDEDEDTRFGPIVAFQDELREAGPGSVRIVERFALHLSPEEVTELDNRILDILDEYVATDHQRLDRPLLNGIFLLHSLAEDSMDDQLAARIADRRREATAREAKALGHPLRLRVLRLCGERELTNKELAERLGKDPGTVLYHVRQLVEAGLLEQAPVRTGASGALEKPYRGAGKSWWLNGPLNDEDEDTRFGPIVAFQDELREAGPGSVRIVERFALHLSPEEVTELDNRILDILDEYVATDHQRLDRPLLNGIFLLHSLAEDS